Protein AF-A0A1G2KVZ0-F1 (afdb_monomer)

Mean predicted aligned error: 7.26 Å

InterPro domains:
  IPR015797 NUDIX hydrolase-like domain superfamily [SSF55811] (246-323)
  IPR039470 Nucleoside 2-deoxyribosyltransferase-like [PF15891] (25-135)

pLDDT: mean 87.94, std 13.88, range [33.34, 98.69]

Radius of gyration: 24.45 Å; Cα contacts (8 Å, |Δi|>4): 564; chains: 1; bounding box: 68×35×76 Å

Structure (mmCIF, N/CA/C/O backbone):
data_AF-A0A1G2KVZ0-F1
#
_entry.id   AF-A0A1G2KVZ0-F1
#
loop_
_atom_site.group_PDB
_atom_site.id
_atom_site.type_symbol
_atom_site.label_atom_id
_atom_site.label_alt_id
_atom_site.label_comp_id
_atom_site.label_asym_id
_atom_site.label_entity_id
_atom_site.label_seq_id
_atom_site.pdbx_PDB_ins_code
_atom_site.Cartn_x
_atom_site.Cartn_y
_atom_site.Cartn_z
_atom_site.occupancy
_atom_site.B_iso_or_equiv
_atom_site.auth_seq_id
_atom_site.auth_comp_id
_atom_site.auth_asym_id
_atom_site.auth_atom_id
_atom_site.pdbx_PDB_model_num
ATOM 1 N N . MET A 1 1 ? -10.771 8.182 -24.775 1.00 33.34 1 MET A N 1
ATOM 2 C CA . MET A 1 1 ? -10.791 6.714 -24.601 1.00 33.34 1 MET A CA 1
ATOM 3 C C . MET A 1 1 ? -9.532 6.168 -25.246 1.00 33.34 1 MET A C 1
ATOM 5 O O . MET A 1 1 ? -9.526 5.918 -26.442 1.00 33.34 1 MET A O 1
ATOM 9 N N . THR A 1 2 ? -8.436 6.112 -24.497 1.00 38.91 2 THR A N 1
ATOM 10 C CA . THR A 1 2 ? -7.168 5.538 -24.961 1.00 38.91 2 THR A CA 1
ATOM 11 C C . THR A 1 2 ? -7.166 4.046 -24.645 1.00 38.91 2 THR A C 1
ATOM 13 O O . THR A 1 2 ? -7.547 3.632 -23.551 1.00 38.91 2 THR A O 1
ATOM 16 N N . ALA A 1 3 ? -6.860 3.241 -25.662 1.00 40.00 3 ALA A N 1
ATOM 17 C CA . ALA A 1 3 ? -6.977 1.793 -25.632 1.00 40.00 3 ALA A CA 1
ATOM 18 C C . ALA A 1 3 ? -5.922 1.186 -24.701 1.00 40.00 3 ALA A C 1
ATOM 20 O O . ALA A 1 3 ? -4.723 1.319 -24.929 1.00 40.00 3 ALA A O 1
ATOM 21 N N . THR A 1 4 ? -6.387 0.515 -23.654 1.00 51.94 4 THR A N 1
ATOM 22 C CA . THR A 1 4 ? -5.565 -0.306 -22.771 1.00 51.94 4 THR A CA 1
ATOM 23 C C . THR A 1 4 ? -5.058 -1.512 -23.556 1.00 51.94 4 THR A C 1
ATOM 25 O O . THR A 1 4 ? -5.841 -2.223 -24.186 1.00 51.94 4 THR A O 1
ATOM 28 N N . GLU A 1 5 ? -3.748 -1.738 -23.550 1.00 52.19 5 GLU A N 1
ATOM 29 C CA . GLU A 1 5 ? -3.145 -2.850 -24.281 1.00 52.19 5 GLU A CA 1
ATOM 30 C C . GLU A 1 5 ? -3.193 -4.093 -23.394 1.00 52.19 5 GLU A C 1
ATOM 32 O O . GLU A 1 5 ? -2.612 -4.125 -22.305 1.00 52.19 5 GLU A O 1
ATOM 37 N N . LYS A 1 6 ? -3.969 -5.086 -23.829 1.00 51.62 6 LYS A N 1
ATOM 38 C CA . LYS A 1 6 ? -4.173 -6.330 -23.095 1.00 51.62 6 LYS A CA 1
ATOM 39 C C . LYS A 1 6 ? -3.195 -7.371 -23.629 1.00 51.62 6 LYS A C 1
ATOM 41 O O . LYS A 1 6 ? -3.436 -7.965 -24.677 1.00 51.62 6 LYS A O 1
ATOM 46 N N . HIS A 1 7 ? -2.102 -7.574 -22.905 1.00 56.06 7 HIS A N 1
ATOM 47 C CA . HIS A 1 7 ? -1.103 -8.607 -23.181 1.00 56.06 7 HIS A CA 1
ATOM 48 C C . HIS A 1 7 ? -1.433 -9.817 -22.309 1.00 56.06 7 HIS A C 1
ATOM 50 O O . HIS A 1 7 ? -1.700 -9.639 -21.129 1.00 56.06 7 HIS A O 1
ATOM 56 N N . SER A 1 8 ? -1.567 -11.003 -22.909 1.00 63.59 8 SER A N 1
ATOM 57 C CA . SER A 1 8 ? -1.929 -12.294 -22.284 1.00 63.59 8 SER A CA 1
ATOM 58 C C . SER A 1 8 ? -2.474 -12.261 -20.830 1.00 63.59 8 SER A C 1
ATOM 60 O O . SER A 1 8 ? -1.915 -12.826 -19.901 1.00 63.59 8 SER A O 1
ATOM 62 N N . GLY A 1 9 ? -3.627 -11.609 -20.628 1.00 82.38 9 GLY A N 1
ATOM 63 C CA . GLY A 1 9 ? -4.341 -11.567 -19.343 1.00 82.38 9 GLY A CA 1
ATOM 64 C C . GLY A 1 9 ? -4.043 -10.367 -18.434 1.00 82.38 9 GLY A C 1
ATOM 65 O O . GLY A 1 9 ? -4.939 -9.992 -17.680 1.00 82.38 9 GLY A O 1
ATOM 66 N N . LEU A 1 10 ? -2.878 -9.718 -18.536 1.00 94.19 10 LEU A N 1
ATOM 67 C CA . LEU A 1 10 ? -2.555 -8.486 -17.804 1.00 94.19 10 LEU A CA 1
ATOM 68 C C . LEU A 1 10 ? -2.902 -7.218 -18.593 1.00 94.19 10 LEU A C 1
ATOM 70 O O . LEU A 1 10 ? -3.037 -7.218 -19.819 1.00 94.19 10 LEU A O 1
ATOM 74 N N . THR A 1 11 ? -3.022 -6.112 -17.865 1.00 96.12 11 THR A N 1
ATOM 75 C CA . THR A 1 11 ? -3.344 -4.794 -18.422 1.00 96.12 11 THR A CA 1
ATOM 76 C C . THR A 1 11 ? -2.236 -3.805 -18.081 1.00 96.12 11 THR A C 1
ATOM 78 O O . THR A 1 11 ? -1.992 -3.535 -16.904 1.00 96.12 11 THR A O 1
ATOM 81 N N . ILE A 1 12 ? -1.582 -3.237 -19.096 1.00 96.81 12 ILE A N 1
ATOM 82 C CA . ILE A 1 12 ? -0.523 -2.237 -18.905 1.00 96.81 12 ILE A CA 1
ATOM 83 C C . ILE A 1 12 ? -1.120 -0.830 -18.963 1.00 96.81 12 ILE A C 1
ATOM 85 O O . ILE A 1 12 ? -1.853 -0.509 -19.901 1.00 96.81 12 ILE A O 1
ATOM 89 N N . ILE A 1 13 ? -0.779 -0.000 -17.975 1.00 95.94 13 ILE A N 1
ATOM 90 C CA . ILE A 1 13 ? -1.119 1.425 -17.922 1.00 95.94 13 ILE A CA 1
ATOM 91 C C . ILE A 1 13 ? 0.190 2.218 -17.894 1.00 95.94 13 ILE A C 1
ATOM 93 O O . ILE A 1 13 ? 0.990 2.070 -16.964 1.00 95.94 13 ILE A O 1
ATOM 97 N N . TYR A 1 14 ? 0.407 3.032 -18.922 1.00 94.19 14 TYR A N 1
ATOM 98 C CA . TYR A 1 14 ? 1.608 3.854 -19.081 1.00 94.19 14 TYR A CA 1
ATOM 99 C C . TYR A 1 14 ? 1.451 5.221 -18.414 1.00 94.19 14 TYR A C 1
ATOM 101 O O . TYR A 1 14 ? 0.337 5.647 -18.091 1.00 94.19 14 TYR A O 1
ATOM 109 N N . ALA A 1 15 ? 2.574 5.919 -18.244 1.00 91.44 15 ALA A N 1
ATOM 110 C CA . ALA A 1 15 ? 2.591 7.272 -17.713 1.00 91.44 15 ALA A CA 1
ATOM 111 C C . ALA A 1 15 ? 1.644 8.193 -18.502 1.00 91.44 15 ALA A C 1
ATOM 113 O O . ALA A 1 15 ? 1.539 8.113 -19.728 1.00 91.44 15 ALA A O 1
ATOM 114 N N . GLY A 1 16 ? 0.902 9.028 -17.774 1.00 88.50 16 GLY A N 1
ATOM 115 C CA . GLY A 1 16 ? -0.074 9.961 -18.339 1.00 88.50 16 GLY A CA 1
ATOM 116 C C . GLY A 1 16 ? -1.404 9.339 -18.788 1.00 88.50 16 GLY A C 1
ATOM 117 O O . GLY A 1 16 ? -2.349 10.071 -19.089 1.00 88.50 16 GLY A O 1
ATOM 118 N N . GLU A 1 17 ? -1.543 8.009 -18.796 1.00 92.06 17 GLU A N 1
ATOM 119 C CA . GLU A 1 17 ? -2.821 7.358 -19.097 1.00 92.06 17 GLU A CA 1
ATOM 120 C C . GLU A 1 17 ? -3.779 7.393 -17.900 1.00 92.06 17 GLU A C 1
ATOM 122 O O . GLU A 1 17 ? -3.378 7.396 -16.737 1.00 92.06 17 GLU A O 1
ATOM 127 N N . SER A 1 18 ? -5.087 7.396 -18.166 1.00 93.44 18 SER A N 1
ATOM 128 C CA . SER A 1 18 ? -6.086 7.372 -17.095 1.00 93.44 18 SER A CA 1
ATOM 129 C C . SER A 1 18 ? -5.990 6.090 -16.263 1.00 93.44 18 SER A C 1
ATOM 131 O O . SER A 1 18 ? -5.895 4.989 -16.804 1.00 93.44 18 SER A O 1
ATOM 133 N N . PHE A 1 19 ? -6.080 6.228 -14.938 1.00 95.62 19 PHE A N 1
ATOM 134 C CA . PHE A 1 19 ? -6.150 5.078 -14.038 1.00 95.62 19 PHE A CA 1
ATOM 135 C C . PHE A 1 19 ? -7.418 4.243 -14.268 1.00 95.62 19 PHE A C 1
ATOM 137 O O . PHE A 1 19 ? -8.466 4.799 -14.612 1.00 95.62 19 PHE A O 1
ATOM 144 N N . PRO A 1 20 ? -7.359 2.919 -14.032 1.00 95.25 20 PRO A N 1
ATOM 145 C CA . PRO A 1 20 ? -8.530 2.063 -14.140 1.00 95.25 20 PRO A CA 1
ATOM 146 C C . PRO A 1 20 ? -9.578 2.433 -13.084 1.00 95.25 20 PRO A C 1
ATOM 148 O O . PRO A 1 20 ? -9.271 2.596 -11.901 1.00 95.25 20 PRO A O 1
ATOM 151 N N . THR A 1 21 ? -10.842 2.498 -13.499 1.00 96.06 21 THR A N 1
ATOM 152 C CA . THR A 1 21 ? -11.990 2.655 -12.589 1.00 96.06 21 THR A CA 1
ATOM 153 C C . THR A 1 21 ? -12.400 1.333 -11.942 1.00 96.06 21 THR A C 1
ATOM 155 O O . THR A 1 21 ? -13.289 1.309 -11.103 1.00 96.06 21 THR A O 1
ATOM 158 N N . GLU A 1 22 ? -11.777 0.218 -12.321 1.00 96.94 22 GLU A N 1
ATOM 159 C CA . GLU A 1 22 ? -12.012 -1.096 -11.732 1.00 96.94 22 GLU A CA 1
ATOM 160 C C . GLU A 1 22 ? -10.721 -1.919 -11.767 1.00 96.94 22 GLU A C 1
ATOM 162 O O . GLU A 1 22 ? -10.105 -2.071 -12.821 1.00 96.94 22 GLU A O 1
ATOM 167 N N . MET A 1 23 ? -10.306 -2.474 -10.627 1.00 96.25 23 MET A N 1
ATOM 168 C CA . MET A 1 23 ? -9.143 -3.360 -10.559 1.0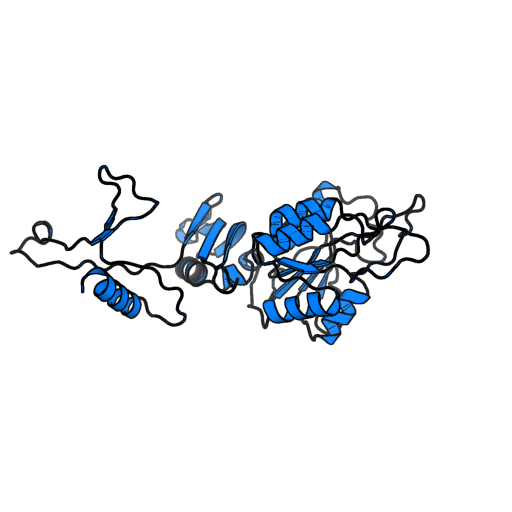0 96.25 23 MET A CA 1
ATOM 169 C C . MET A 1 23 ? -9.271 -4.399 -9.445 1.00 96.25 23 MET A C 1
ATOM 171 O O . MET A 1 23 ? -9.921 -4.173 -8.427 1.00 96.25 23 MET A O 1
ATOM 175 N N . ARG A 1 24 ? -8.618 -5.555 -9.621 1.00 97.12 24 ARG A N 1
ATOM 176 C CA . ARG A 1 24 ? -8.459 -6.561 -8.553 1.00 97.12 24 ARG A CA 1
ATOM 177 C C . ARG A 1 24 ? -7.107 -6.473 -7.873 1.00 97.12 24 ARG A C 1
ATOM 179 O O . ARG A 1 24 ? -7.014 -6.546 -6.648 1.00 97.12 24 ARG A O 1
ATOM 186 N N . LYS A 1 25 ? -6.072 -6.318 -8.686 1.00 97.25 25 LYS A N 1
ATOM 187 C CA . LYS A 1 25 ? -4.685 -6.277 -8.262 1.00 97.25 25 LYS A CA 1
ATOM 188 C C . LYS A 1 25 ? -3.861 -5.379 -9.169 1.00 97.25 25 LYS A C 1
ATOM 190 O O . LYS A 1 25 ? -4.132 -5.332 -10.373 1.00 97.25 25 LYS A O 1
ATOM 195 N N . ALA A 1 26 ? -2.889 -4.691 -8.585 1.00 98.06 26 ALA A N 1
ATOM 196 C CA . ALA A 1 26 ? -2.000 -3.785 -9.290 1.00 98.06 26 ALA A CA 1
ATOM 197 C C . ALA A 1 26 ? -0.554 -3.855 -8.776 1.00 98.06 26 ALA A C 1
ATOM 199 O O . ALA A 1 26 ? -0.310 -3.841 -7.566 1.00 98.06 26 ALA A O 1
ATOM 200 N N . ILE A 1 27 ? 0.398 -3.870 -9.712 1.00 98.56 27 ILE A N 1
ATOM 201 C CA . ILE A 1 27 ? 1.840 -3.780 -9.459 1.00 98.56 27 ILE A CA 1
ATOM 202 C C . ILE A 1 27 ? 2.372 -2.507 -10.123 1.00 98.56 27 ILE A C 1
ATOM 204 O O . ILE A 1 27 ? 2.091 -2.262 -11.295 1.00 98.56 27 ILE A O 1
ATOM 208 N N . PHE A 1 28 ? 3.189 -1.734 -9.409 1.00 98.50 28 PHE A N 1
ATOM 209 C CA . PHE A 1 28 ? 4.003 -0.672 -10.008 1.00 98.50 28 PHE A CA 1
ATOM 210 C C . PHE A 1 28 ? 5.427 -1.168 -10.249 1.00 98.50 28 PHE A C 1
ATOM 212 O O . PHE A 1 28 ? 6.041 -1.734 -9.340 1.00 98.50 28 PHE A O 1
ATOM 219 N N . LEU A 1 29 ? 5.972 -0.931 -11.445 1.00 98.50 29 LEU A N 1
ATOM 220 C CA . LEU A 1 29 ? 7.367 -1.248 -11.763 1.00 98.50 29 LEU A CA 1
ATOM 221 C C . LEU A 1 29 ? 8.252 -0.006 -11.582 1.00 98.50 29 LEU A C 1
ATOM 223 O O . LEU A 1 29 ? 8.503 0.747 -12.523 1.00 98.50 29 LEU A O 1
ATOM 227 N N . ALA A 1 30 ? 8.755 0.200 -10.367 1.00 97.69 30 ALA A N 1
ATOM 228 C CA . ALA A 1 30 ? 9.699 1.259 -10.022 1.00 97.69 30 ALA A CA 1
ATOM 229 C C . ALA A 1 30 ? 11.145 0.860 -10.360 1.00 97.69 30 ALA A C 1
ATOM 231 O O . ALA A 1 30 ? 11.537 -0.307 -10.300 1.00 97.69 30 ALA A O 1
ATOM 232 N N . GLY A 1 31 ? 11.963 1.848 -10.715 1.00 94.94 31 GLY A N 1
ATOM 233 C CA . GLY A 1 31 ? 13.334 1.620 -11.164 1.00 94.94 31 GLY A CA 1
ATOM 234 C C . GLY A 1 31 ? 13.790 2.646 -12.197 1.00 94.94 31 GLY A C 1
ATOM 235 O O . GLY A 1 31 ? 12.988 3.463 -12.657 1.00 94.94 31 GLY A O 1
ATOM 236 N N . PRO A 1 32 ? 15.072 2.624 -12.590 1.00 91.38 32 PRO A N 1
ATOM 237 C CA . PRO A 1 32 ? 15.565 3.543 -13.597 1.00 91.38 32 PRO A CA 1
ATOM 238 C C . PRO A 1 32 ? 14.893 3.307 -14.950 1.00 91.38 32 PRO A C 1
ATOM 240 O O . PRO A 1 32 ? 14.762 2.167 -15.396 1.00 91.38 32 PRO A O 1
ATOM 243 N N . THR A 1 33 ? 14.563 4.408 -15.616 1.00 89.94 33 THR A N 1
ATOM 244 C CA . THR A 1 33 ? 14.198 4.457 -17.035 1.00 89.94 33 THR A CA 1
ATOM 245 C C . THR A 1 33 ? 15.447 4.804 -17.863 1.00 89.94 33 THR A C 1
ATOM 247 O O . THR A 1 33 ? 16.242 5.645 -17.419 1.00 89.94 33 THR A O 1
ATOM 250 N N . PRO A 1 34 ? 15.680 4.174 -19.033 1.00 86.88 34 PRO A N 1
ATOM 251 C CA . PRO A 1 34 ? 16.791 4.540 -19.910 1.00 86.88 34 PRO A CA 1
ATOM 252 C C . PRO A 1 34 ? 16.742 6.015 -20.322 1.00 86.88 34 PRO A C 1
ATOM 254 O O . PRO A 1 34 ? 15.704 6.525 -20.738 1.00 86.88 34 PRO A O 1
ATOM 257 N N . ARG A 1 35 ? 17.881 6.713 -20.245 1.00 84.38 35 ARG A N 1
ATOM 258 C CA . ARG A 1 35 ? 18.000 8.090 -20.749 1.00 84.38 35 ARG A CA 1
ATOM 259 C C . ARG A 1 35 ? 17.834 8.120 -22.265 1.00 84.38 35 ARG A C 1
ATOM 261 O O . ARG A 1 35 ? 18.230 7.168 -22.937 1.00 84.38 35 ARG A O 1
ATOM 268 N N . ARG A 1 36 ? 17.357 9.244 -22.796 1.00 84.75 36 ARG A N 1
ATOM 269 C CA . ARG A 1 36 ? 17.444 9.569 -24.224 1.00 84.75 36 ARG A CA 1
ATOM 270 C C . ARG A 1 36 ? 18.730 10.343 -24.512 1.00 84.75 36 ARG A C 1
ATOM 272 O O . ARG A 1 36 ? 19.179 11.126 -23.674 1.00 84.75 36 ARG A O 1
ATOM 279 N N . ASP A 1 37 ? 19.341 10.095 -25.662 1.00 84.00 37 ASP A N 1
ATOM 280 C CA . ASP A 1 37 ? 20.458 10.890 -26.162 1.00 84.00 37 ASP A CA 1
ATOM 281 C C . ASP A 1 37 ? 19.975 12.220 -26.774 1.00 84.00 37 ASP A C 1
ATOM 283 O O . ASP A 1 37 ? 18.783 12.538 -26.775 1.00 84.00 37 ASP A O 1
ATOM 287 N N . LYS A 1 38 ? 20.907 13.012 -27.320 1.00 83.75 38 LYS A N 1
ATOM 288 C CA . LYS A 1 38 ? 20.603 14.303 -27.964 1.00 83.75 38 LYS A CA 1
ATOM 289 C C . LYS A 1 38 ? 19.695 14.193 -29.201 1.00 83.75 38 LYS A C 1
ATOM 291 O O . LYS A 1 38 ? 19.227 15.214 -29.690 1.00 83.75 38 LYS A O 1
ATOM 296 N N . HIS A 1 39 ? 19.482 12.984 -29.718 1.00 81.00 39 HIS A N 1
ATOM 297 C CA . HIS A 1 39 ? 18.620 12.685 -30.859 1.00 81.00 39 HIS A CA 1
ATOM 298 C C . HIS A 1 39 ? 17.287 12.052 -30.428 1.00 81.00 39 HIS A C 1
ATOM 300 O O . HIS A 1 39 ? 16.501 11.644 -31.279 1.00 81.00 39 HIS A O 1
ATOM 306 N N . GLY A 1 40 ? 17.016 11.968 -29.120 1.00 77.81 40 GLY A N 1
ATOM 307 C CA . GLY A 1 40 ? 15.786 11.389 -28.582 1.00 77.81 40 GLY A CA 1
ATOM 308 C C . GLY A 1 40 ? 15.782 9.857 -28.525 1.00 77.81 40 GLY A C 1
ATOM 309 O O . GLY A 1 40 ? 14.757 9.268 -28.165 1.00 77.81 40 GLY A O 1
ATOM 310 N N . ILE A 1 41 ? 16.903 9.198 -28.832 1.00 81.44 41 ILE A N 1
ATOM 311 C CA . ILE A 1 41 ? 17.023 7.736 -28.875 1.00 81.44 41 ILE A CA 1
ATOM 312 C C . ILE A 1 41 ? 17.388 7.196 -27.492 1.00 81.44 41 ILE A C 1
ATOM 314 O O . ILE A 1 41 ? 18.233 7.759 -26.798 1.00 81.44 41 ILE A O 1
ATOM 318 N N . LEU A 1 42 ? 16.756 6.095 -27.073 1.00 83.06 42 LEU A N 1
ATOM 319 C CA . LEU A 1 42 ? 17.065 5.452 -25.795 1.00 83.06 42 LEU A CA 1
ATOM 320 C C . LEU A 1 42 ? 18.511 4.934 -25.779 1.00 83.06 42 LEU A C 1
ATOM 322 O O . LEU A 1 42 ? 18.943 4.197 -26.658 1.00 83.06 42 LEU A O 1
ATOM 326 N N . THR A 1 43 ? 19.243 5.289 -24.728 1.00 84.62 43 THR A N 1
ATOM 327 C CA . THR A 1 43 ? 20.657 4.931 -24.513 1.00 84.62 43 THR A CA 1
ATOM 328 C C . THR A 1 43 ? 20.861 3.502 -24.009 1.00 84.62 43 THR A C 1
ATOM 330 O O . THR A 1 43 ? 21.989 3.016 -23.955 1.00 84.62 43 THR A O 1
ATOM 333 N N . ALA A 1 44 ? 19.784 2.831 -23.607 1.00 84.88 44 ALA A N 1
ATOM 334 C CA . ALA A 1 44 ? 19.762 1.435 -23.204 1.00 84.88 44 ALA A CA 1
ATOM 335 C C . ALA A 1 44 ? 18.360 0.856 -23.433 1.00 84.88 44 ALA A C 1
ATOM 337 O O . ALA A 1 44 ? 17.379 1.589 -23.560 1.00 84.88 44 ALA A O 1
ATOM 338 N N . ARG A 1 45 ? 18.268 -0.473 -23.451 1.00 87.31 45 ARG A N 1
ATOM 339 C CA . ARG A 1 45 ? 16.993 -1.195 -23.475 1.00 87.31 45 ARG A CA 1
ATOM 340 C C . ARG A 1 45 ? 16.275 -1.049 -22.126 1.00 87.31 45 ARG A C 1
ATOM 342 O O . ARG A 1 45 ? 16.925 -1.105 -21.082 1.00 87.31 45 ARG A O 1
ATOM 349 N N . SER A 1 46 ? 14.951 -0.884 -22.147 1.00 89.88 46 SER A N 1
ATOM 350 C CA . SER A 1 46 ? 14.125 -0.933 -20.933 1.00 89.88 46 SER A CA 1
ATOM 351 C C . SER A 1 46 ? 14.110 -2.354 -20.365 1.00 89.88 46 SER A C 1
ATOM 353 O O . SER A 1 46 ? 13.977 -3.325 -21.103 1.00 89.88 46 SER A O 1
ATOM 355 N N . TRP A 1 47 ? 14.248 -2.484 -19.046 1.00 93.94 47 TRP A N 1
ATOM 356 C CA . TRP A 1 47 ? 14.075 -3.768 -18.357 1.00 93.94 47 TRP A CA 1
ATOM 357 C C . TRP A 1 47 ? 12.593 -4.081 -18.105 1.00 93.94 47 TRP A C 1
ATOM 359 O O . TRP A 1 47 ? 12.243 -5.229 -17.837 1.00 93.94 47 TRP A O 1
ATOM 369 N N . ARG A 1 48 ? 11.715 -3.068 -18.167 1.00 95.06 48 ARG A N 1
ATOM 370 C CA . ARG A 1 48 ? 10.271 -3.247 -17.978 1.00 95.06 48 ARG A CA 1
ATOM 371 C C . ARG A 1 48 ? 9.678 -3.953 -19.184 1.00 95.06 48 ARG A C 1
ATOM 373 O O . ARG A 1 48 ? 9.007 -4.968 -19.031 1.00 95.06 48 ARG A O 1
ATOM 380 N N . ILE A 1 49 ? 9.983 -3.444 -20.377 1.00 91.38 49 ILE A N 1
ATOM 381 C CA . ILE A 1 49 ? 9.521 -4.014 -21.641 1.00 91.38 49 ILE A CA 1
ATOM 382 C C . ILE A 1 49 ? 10.723 -4.434 -22.496 1.00 91.38 49 ILE A C 1
ATOM 384 O O . ILE A 1 49 ? 11.578 -3.599 -22.798 1.00 91.38 49 ILE A O 1
ATOM 388 N N . PRO A 1 50 ? 10.773 -5.693 -22.967 1.00 90.75 50 PRO A N 1
ATOM 389 C CA . PRO A 1 50 ? 9.789 -6.759 -22.746 1.00 90.75 50 PRO A CA 1
ATOM 390 C C . PRO A 1 50 ? 10.044 -7.595 -21.479 1.00 90.75 50 PRO A C 1
ATOM 392 O O . PRO A 1 50 ? 9.138 -8.294 -21.050 1.00 90.75 50 PRO A O 1
ATOM 395 N N . ASP A 1 51 ? 11.234 -7.529 -20.865 1.00 94.50 51 ASP A N 1
ATOM 396 C CA . ASP A 1 51 ? 11.690 -8.569 -19.924 1.00 94.50 51 ASP A CA 1
ATOM 397 C C . ASP A 1 51 ? 10.766 -8.751 -18.703 1.00 94.50 51 ASP A C 1
ATOM 399 O O . ASP A 1 51 ? 10.361 -9.875 -18.405 1.00 94.50 51 ASP A O 1
ATOM 403 N N . ALA A 1 52 ? 10.397 -7.672 -18.001 1.00 97.44 52 ALA A N 1
ATOM 404 C CA . ALA A 1 52 ? 9.510 -7.775 -16.839 1.00 97.44 52 ALA A CA 1
ATOM 405 C C . ALA A 1 52 ? 8.081 -8.186 -17.218 1.00 97.44 52 ALA A C 1
ATOM 407 O O . ALA A 1 52 ? 7.479 -8.988 -16.506 1.00 9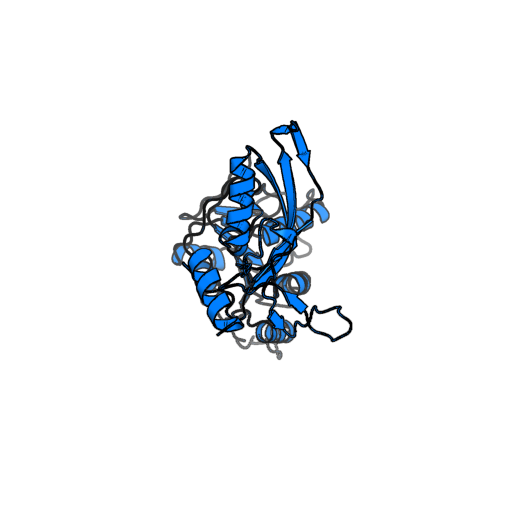7.44 52 ALA A O 1
ATOM 408 N N . ILE A 1 53 ? 7.546 -7.659 -18.324 1.00 97.00 53 ILE A N 1
ATOM 409 C CA . ILE A 1 53 ? 6.207 -8.022 -18.806 1.00 97.00 53 ILE A CA 1
ATOM 410 C C . ILE A 1 53 ? 6.154 -9.503 -19.180 1.00 97.00 53 ILE A C 1
ATOM 412 O O . ILE A 1 53 ? 5.313 -10.209 -18.640 1.00 97.00 53 ILE A O 1
ATOM 416 N N . THR A 1 54 ? 7.098 -10.004 -19.980 1.00 96.31 54 THR A N 1
ATOM 417 C CA . THR A 1 54 ? 7.165 -11.428 -20.344 1.00 96.31 54 THR A CA 1
ATOM 418 C C . THR A 1 54 ? 7.265 -12.323 -19.111 1.00 96.31 54 THR A C 1
ATOM 420 O O . THR A 1 54 ? 6.573 -13.331 -19.017 1.00 96.31 54 THR A O 1
ATOM 423 N N . ILE A 1 55 ? 8.065 -11.939 -18.112 1.00 98.25 55 ILE A N 1
ATOM 424 C CA . ILE A 1 55 ? 8.129 -12.684 -16.850 1.00 98.25 55 ILE A CA 1
ATOM 425 C C . ILE A 1 55 ? 6.774 -12.683 -16.126 1.00 98.25 55 ILE A C 1
ATOM 427 O O . ILE A 1 55 ? 6.373 -13.718 -15.602 1.00 98.25 55 ILE A O 1
ATOM 431 N N . LEU A 1 56 ? 6.076 -11.546 -16.056 1.00 98.25 56 LEU A N 1
ATOM 432 C CA . LEU A 1 56 ? 4.759 -11.464 -15.415 1.00 98.25 56 LEU A CA 1
ATOM 433 C C . LEU A 1 56 ? 3.717 -12.329 -16.136 1.00 98.25 56 LEU A C 1
ATOM 435 O O . LEU A 1 56 ? 2.941 -13.009 -15.465 1.00 98.25 56 LEU A O 1
ATOM 439 N N . GLU A 1 57 ? 3.739 -12.350 -17.468 1.00 96.88 57 GLU A N 1
ATOM 440 C CA . GLU A 1 57 ? 2.895 -13.222 -18.293 1.00 96.88 57 GLU A CA 1
ATOM 441 C C . GLU A 1 57 ? 3.189 -14.706 -18.024 1.00 96.88 57 GLU A C 1
ATOM 443 O O . GLU A 1 57 ? 2.277 -15.481 -17.743 1.00 96.88 57 GLU A O 1
ATOM 448 N N . GLU A 1 58 ? 4.465 -15.106 -18.012 1.00 97.19 58 GLU A N 1
ATOM 449 C CA . GLU A 1 58 ? 4.886 -16.480 -17.695 1.00 97.19 58 GLU A CA 1
ATOM 450 C C . GLU A 1 58 ? 4.526 -16.908 -16.265 1.00 97.19 58 GLU A C 1
ATOM 452 O O . GLU A 1 58 ? 4.307 -18.091 -16.000 1.00 97.19 58 GLU A O 1
ATOM 457 N N . LEU A 1 59 ? 4.476 -15.958 -15.329 1.00 97.62 59 LEU A N 1
ATOM 458 C CA . LEU A 1 59 ? 4.020 -16.175 -13.955 1.00 97.62 59 LEU A CA 1
ATOM 459 C C . LEU A 1 59 ? 2.485 -16.198 -13.833 1.00 97.62 59 LEU A C 1
ATOM 461 O O . LEU A 1 59 ? 1.973 -16.396 -12.730 1.00 97.62 59 LEU A O 1
ATOM 465 N N . GLY A 1 60 ? 1.749 -15.989 -14.930 1.00 96.44 60 GLY A N 1
ATOM 466 C CA . GLY A 1 60 ? 0.287 -15.981 -14.956 1.00 96.44 60 GLY A CA 1
ATOM 467 C C . GLY A 1 60 ? -0.334 -14.773 -14.253 1.00 96.44 60 GLY A C 1
ATOM 468 O O . GLY A 1 60 ? -1.450 -14.866 -13.738 1.00 96.44 60 GLY A O 1
ATOM 469 N N . TYR A 1 61 ? 0.382 -13.649 -14.166 1.00 97.62 61 TYR A N 1
ATOM 470 C CA . TYR A 1 61 ? -0.186 -12.425 -13.616 1.00 97.62 61 TYR A CA 1
ATOM 471 C C . TYR A 1 61 ? -1.228 -11.849 -14.582 1.00 97.62 61 TYR A C 1
ATOM 473 O O . TYR A 1 61 ? -0.923 -11.573 -15.732 1.00 97.62 61 TYR A O 1
ATOM 481 N N . ASP A 1 62 ? -2.447 -11.628 -14.093 1.00 96.50 62 ASP A N 1
ATOM 482 C CA . ASP A 1 62 ? -3.610 -11.123 -14.843 1.00 96.50 62 ASP A CA 1
ATOM 483 C C . ASP A 1 62 ? -4.140 -9.789 -14.275 1.00 96.50 62 ASP A C 1
ATOM 485 O O . ASP A 1 62 ? -5.312 -9.434 -14.405 1.00 96.50 62 ASP A O 1
ATOM 489 N N . GLY A 1 63 ? -3.282 -9.060 -13.557 1.00 97.00 63 GLY A N 1
ATOM 490 C CA . GLY A 1 63 ? -3.617 -7.780 -12.939 1.00 97.00 63 GLY A CA 1
ATOM 491 C C . GLY A 1 63 ? -3.252 -6.562 -13.782 1.00 97.00 63 GLY A C 1
ATOM 492 O O . GLY A 1 63 ? -2.852 -6.657 -14.941 1.00 97.00 63 GLY A O 1
ATOM 493 N N . HIS A 1 64 ? -3.338 -5.392 -13.153 1.00 98.06 64 HIS A N 1
ATOM 494 C CA . HIS A 1 64 ? -2.840 -4.149 -13.733 1.00 98.06 64 HIS A CA 1
ATOM 495 C C . HIS A 1 64 ? -1.344 -3.988 -13.448 1.00 98.06 64 HIS A C 1
ATOM 497 O O . HIS A 1 64 ? -0.866 -4.350 -12.366 1.00 98.06 64 HIS A O 1
ATOM 503 N N . VAL A 1 65 ? -0.614 -3.436 -14.412 1.00 98.31 65 VAL A N 1
ATOM 504 C CA . VAL A 1 65 ? 0.798 -3.073 -14.284 1.00 98.31 65 VAL A CA 1
ATOM 505 C C . VAL A 1 65 ? 0.946 -1.596 -14.626 1.00 98.31 65 VAL A C 1
ATOM 507 O O . VAL A 1 65 ? 0.677 -1.192 -15.756 1.00 98.31 65 VAL A O 1
ATOM 510 N N . PHE A 1 66 ? 1.369 -0.793 -13.654 1.00 98.06 66 PHE A N 1
ATOM 511 C CA . PHE A 1 66 ? 1.672 0.619 -13.858 1.00 98.06 66 PHE A CA 1
ATOM 512 C C . PHE A 1 66 ? 3.142 0.785 -14.249 1.00 98.06 66 PHE A C 1
ATOM 514 O O . PHE A 1 66 ? 4.037 0.350 -13.512 1.00 98.06 66 PHE A O 1
ATOM 521 N N . LEU A 1 67 ? 3.383 1.415 -15.401 1.00 95.81 67 LEU A N 1
ATOM 522 C CA . LEU A 1 67 ? 4.719 1.707 -15.914 1.00 95.81 67 LEU A CA 1
ATOM 523 C C . LEU A 1 67 ? 4.952 3.223 -15.974 1.00 95.81 67 LEU A C 1
ATOM 525 O O . LEU A 1 67 ? 4.215 3.903 -16.680 1.00 95.81 67 LEU A O 1
ATOM 529 N N . PRO A 1 68 ? 6.008 3.753 -15.333 1.00 92.50 68 PRO A N 1
ATOM 530 C CA . PRO A 1 68 ? 6.387 5.169 -15.428 1.00 92.50 68 PRO A CA 1
ATOM 531 C C . PRO A 1 68 ? 7.077 5.526 -16.763 1.00 92.50 68 PRO A C 1
ATOM 533 O O . PRO A 1 68 ? 7.804 6.506 -16.861 1.00 92.50 68 PRO A O 1
ATOM 536 N N . GLU A 1 69 ? 6.928 4.689 -17.790 1.00 89.31 69 GLU A N 1
ATOM 537 C CA . GLU A 1 69 ? 7.456 4.945 -19.132 1.00 89.31 69 GLU A CA 1
ATOM 538 C C . GLU A 1 69 ? 6.305 5.387 -20.037 1.00 89.31 69 GLU A C 1
ATOM 540 O O . GLU A 1 69 ? 5.157 4.995 -19.819 1.00 89.31 69 GLU A O 1
ATOM 545 N N . ASP A 1 70 ? 6.611 6.180 -21.063 1.00 86.31 70 ASP A N 1
ATOM 546 C CA . ASP A 1 70 ? 5.640 6.515 -22.103 1.00 86.31 70 ASP A CA 1
ATOM 547 C C . ASP A 1 70 ? 5.234 5.264 -22.891 1.00 86.31 70 ASP A C 1
ATOM 549 O O . ASP A 1 70 ? 6.019 4.321 -23.062 1.00 86.31 70 ASP A O 1
ATOM 553 N N . ARG A 1 71 ? 4.022 5.282 -23.453 1.00 87.38 71 ARG A N 1
ATOM 554 C CA . ARG A 1 71 ? 3.581 4.240 -24.383 1.00 87.38 71 ARG A CA 1
ATOM 555 C C . ARG A 1 71 ? 4.530 4.176 -25.594 1.00 87.38 71 ARG A C 1
ATOM 557 O O . ARG A 1 71 ? 4.782 5.204 -26.224 1.00 87.38 71 ARG A O 1
ATOM 564 N N . PRO A 1 72 ? 5.026 2.988 -25.993 1.00 81.44 72 PRO A N 1
ATOM 565 C CA . PRO A 1 72 ? 5.852 2.856 -27.188 1.00 81.44 72 PRO A CA 1
ATOM 566 C C . PRO A 1 72 ? 5.176 3.465 -28.422 1.00 81.44 72 PRO A C 1
ATOM 568 O O . PRO A 1 72 ? 4.025 3.163 -28.728 1.00 81.44 72 PRO A O 1
ATOM 571 N N . GLY A 1 73 ? 5.898 4.333 -29.134 1.00 73.38 73 GLY A N 1
ATOM 572 C CA . GLY A 1 73 ? 5.386 5.009 -30.328 1.00 73.38 73 GLY A CA 1
ATOM 573 C C . GLY A 1 73 ? 4.461 6.201 -30.060 1.00 73.38 73 GLY A C 1
ATOM 574 O O . GLY A 1 73 ? 3.979 6.796 -31.023 1.00 73.38 73 GLY A O 1
ATOM 575 N N . SER A 1 74 ? 4.223 6.594 -28.803 1.00 69.00 74 SER A N 1
ATOM 576 C CA . SER A 1 74 ? 3.527 7.849 -28.528 1.00 69.00 74 SER A CA 1
ATOM 577 C C . SER A 1 74 ? 4.405 9.043 -28.924 1.00 69.00 74 SER A C 1
ATOM 579 O O . SER A 1 74 ? 5.602 9.100 -28.641 1.00 69.00 74 SER A O 1
ATOM 581 N N . ALA A 1 75 ? 3.798 10.031 -29.586 1.00 54.00 75 ALA A N 1
ATOM 582 C CA . ALA A 1 75 ? 4.440 11.309 -29.902 1.00 54.00 75 ALA A CA 1
ATOM 583 C C . ALA A 1 75 ? 4.550 12.236 -28.672 1.00 54.00 75 ALA A C 1
ATOM 585 O O . ALA A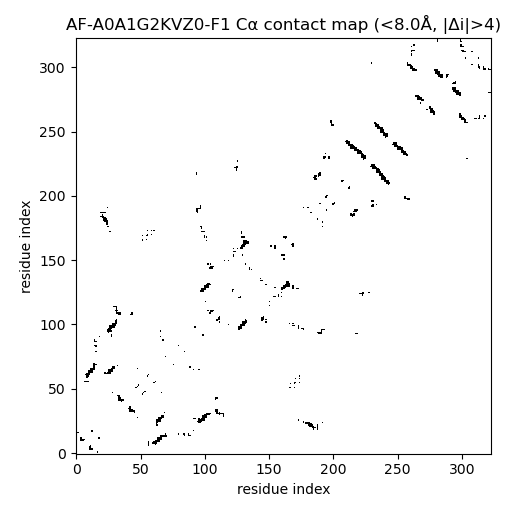 1 75 ? 4.985 13.376 -28.797 1.00 54.00 75 ALA A O 1
ATOM 586 N N . THR A 1 76 ? 4.154 11.765 -27.483 1.00 48.94 76 THR A N 1
ATOM 587 C CA . THR A 1 76 ? 3.977 12.545 -26.245 1.00 48.94 76 THR A CA 1
ATOM 588 C C . THR A 1 76 ? 5.290 12.929 -25.561 1.00 48.94 76 THR A C 1
ATOM 590 O O . THR A 1 76 ? 5.332 13.097 -24.350 1.00 48.94 76 THR A O 1
ATOM 593 N N . ALA A 1 77 ? 6.366 13.112 -26.325 1.00 45.91 77 ALA A N 1
ATOM 594 C CA . ALA A 1 77 ? 7.619 13.641 -25.803 1.00 45.91 77 ALA A CA 1
ATOM 595 C C . ALA A 1 77 ? 7.618 15.179 -25.660 1.00 45.91 77 ALA A C 1
ATOM 597 O O . ALA A 1 77 ? 8.655 15.727 -25.292 1.00 45.91 77 ALA A O 1
ATOM 598 N N . SER A 1 78 ? 6.517 15.889 -25.960 1.00 42.81 78 SER A N 1
ATOM 599 C CA . SER A 1 78 ? 6.545 17.362 -26.041 1.00 42.81 78 SER A CA 1
ATOM 600 C C . SER A 1 78 ? 5.457 18.166 -25.322 1.00 42.81 78 SER A C 1
ATOM 602 O O . SER A 1 78 ? 5.669 19.364 -25.206 1.00 42.81 78 SER A O 1
ATOM 604 N N . ASP A 1 79 ? 4.371 17.587 -24.791 1.00 41.59 79 ASP A N 1
ATOM 605 C CA . ASP A 1 79 ? 3.288 18.402 -24.183 1.00 41.59 79 ASP A CA 1
ATOM 606 C C . ASP A 1 79 ? 2.772 17.911 -22.817 1.00 41.59 79 ASP A C 1
ATOM 608 O O . ASP A 1 79 ? 1.868 18.523 -22.252 1.00 41.59 79 ASP A O 1
ATOM 612 N N . PHE A 1 80 ? 3.327 16.829 -22.258 1.00 47.44 80 PHE A N 1
ATOM 613 C CA . PHE A 1 80 ? 3.020 16.441 -20.877 1.00 47.44 80 PHE A CA 1
ATOM 614 C C . PHE A 1 80 ? 3.936 17.234 -19.942 1.00 47.44 80 PHE A C 1
ATOM 616 O O . PHE A 1 80 ? 5.159 17.073 -19.988 1.00 47.44 80 PHE A O 1
ATOM 623 N N . ASP A 1 81 ? 3.354 18.123 -19.134 1.00 58.41 81 ASP A N 1
ATOM 624 C CA . ASP A 1 81 ? 4.095 18.873 -18.123 1.00 58.41 81 ASP A CA 1
ATOM 625 C C . ASP A 1 81 ? 4.828 17.872 -17.214 1.00 58.41 81 ASP A C 1
ATOM 627 O O . ASP A 1 81 ? 4.281 16.842 -16.805 1.00 58.41 81 ASP A O 1
ATOM 631 N N . TYR A 1 82 ? 6.085 18.167 -16.890 1.00 59.38 82 TYR A N 1
ATOM 632 C CA . TYR A 1 82 ? 6.872 17.412 -15.918 1.00 59.38 82 TYR A CA 1
ATOM 633 C C . TYR A 1 82 ? 6.088 17.197 -14.608 1.00 59.38 82 TYR A C 1
ATOM 635 O O . TYR A 1 82 ? 6.203 16.144 -13.975 1.00 59.38 82 TYR A O 1
ATOM 643 N N . HIS A 1 83 ? 5.243 18.164 -14.235 1.00 60.97 83 HIS A N 1
ATOM 644 C CA . HIS A 1 83 ? 4.335 18.059 -13.095 1.00 60.97 83 HIS A CA 1
ATOM 645 C C . HIS A 1 83 ? 3.237 16.997 -13.253 1.00 60.97 83 HIS A C 1
ATOM 647 O O . HIS A 1 83 ? 2.952 16.288 -12.284 1.00 60.97 83 HIS A O 1
ATOM 653 N N . ASP A 1 84 ? 2.652 16.840 -14.440 1.00 68.44 84 ASP A N 1
ATOM 654 C CA . ASP A 1 84 ? 1.571 15.877 -14.675 1.00 68.44 84 ASP A CA 1
ATOM 655 C C . ASP A 1 84 ? 2.093 14.434 -14.647 1.00 68.44 84 ASP A C 1
ATOM 657 O O . ASP A 1 84 ? 1.451 13.546 -14.079 1.00 68.44 84 ASP A O 1
ATOM 661 N N . ASN A 1 85 ? 3.301 14.205 -15.173 1.00 75.25 85 ASN A N 1
ATOM 662 C CA . ASN A 1 85 ? 3.980 12.910 -15.069 1.00 75.25 85 ASN A CA 1
ATOM 663 C C . ASN A 1 85 ? 4.286 12.550 -13.610 1.00 75.25 85 ASN A C 1
ATOM 665 O O . ASN A 1 85 ? 4.010 11.431 -13.178 1.00 75.25 85 ASN A O 1
ATOM 669 N N . TYR A 1 86 ? 4.771 13.511 -12.821 1.00 83.00 86 TYR A N 1
ATOM 670 C CA . TYR A 1 86 ? 5.029 13.304 -11.396 1.00 83.00 86 TYR A CA 1
ATOM 671 C C . TYR A 1 86 ? 3.748 12.981 -10.602 1.00 83.00 86 TYR A C 1
ATOM 673 O O . TYR A 1 86 ? 3.732 12.072 -9.763 1.00 83.00 86 TYR A O 1
ATOM 681 N N . ALA A 1 87 ? 2.653 13.700 -10.874 1.00 88.12 87 ALA A N 1
ATOM 682 C CA . ALA A 1 87 ? 1.362 13.455 -10.236 1.00 88.12 87 ALA A CA 1
ATOM 683 C C . ALA A 1 87 ? 0.812 12.062 -10.583 1.00 88.12 87 ALA A C 1
ATOM 685 O O . ALA A 1 87 ? 0.283 11.366 -9.709 1.00 88.12 87 ALA A O 1
ATOM 686 N N . TRP A 1 88 ? 0.976 11.630 -11.837 1.00 93.50 88 TRP A N 1
ATOM 687 C CA . TRP A 1 88 ? 0.613 10.284 -12.265 1.00 93.50 88 TRP A CA 1
ATOM 688 C C . TRP A 1 88 ? 1.452 9.215 -11.556 1.00 93.50 88 TRP A C 1
ATOM 690 O O . TRP A 1 88 ? 0.886 8.293 -10.973 1.00 93.50 88 TRP A O 1
ATOM 700 N N . GLU A 1 89 ? 2.781 9.341 -11.530 1.00 93.38 89 GLU A N 1
ATOM 701 C CA . GLU A 1 89 ? 3.659 8.364 -10.866 1.00 93.38 89 GLU A CA 1
ATOM 702 C C . GLU A 1 89 ? 3.294 8.203 -9.388 1.00 93.38 89 GLU A C 1
ATOM 704 O O . GLU A 1 89 ? 3.086 7.086 -8.906 1.00 93.38 89 GLU A O 1
ATOM 709 N N . THR A 1 90 ? 3.105 9.326 -8.692 1.00 92.38 90 THR A N 1
ATOM 710 C CA . THR A 1 90 ? 2.674 9.350 -7.290 1.00 92.38 90 THR A CA 1
ATOM 711 C C . THR A 1 90 ? 1.323 8.650 -7.119 1.00 92.38 90 THR A C 1
ATOM 713 O O . THR A 1 90 ? 1.173 7.760 -6.276 1.00 92.38 90 THR A O 1
ATOM 716 N N . GLY A 1 91 ? 0.337 8.981 -7.959 1.00 94.12 91 GLY A N 1
ATOM 717 C CA . GLY A 1 91 ? -0.980 8.344 -7.941 1.00 94.12 91 GLY A CA 1
ATOM 718 C C . GLY A 1 91 ? -0.916 6.831 -8.172 1.00 94.12 91 GLY A C 1
ATOM 719 O O . GLY A 1 91 ? -1.582 6.065 -7.472 1.00 94.12 91 GLY A O 1
ATOM 720 N N . ALA A 1 92 ? -0.079 6.381 -9.104 1.00 96.44 92 ALA A N 1
ATOM 721 C CA . ALA A 1 92 ? 0.121 4.972 -9.414 1.00 96.44 92 ALA A CA 1
ATOM 722 C C . ALA A 1 92 ? 0.792 4.219 -8.251 1.00 96.44 92 ALA A C 1
ATOM 724 O O . ALA A 1 92 ? 0.351 3.126 -7.878 1.00 96.44 92 ALA A O 1
ATOM 725 N N . LEU A 1 93 ? 1.808 4.818 -7.619 1.00 95.44 93 LEU A N 1
ATOM 726 C CA . LEU A 1 93 ? 2.472 4.276 -6.431 1.00 95.44 93 LEU A CA 1
ATOM 727 C C . LEU A 1 93 ? 1.491 4.109 -5.260 1.00 95.44 93 LEU A C 1
ATOM 729 O O . LEU A 1 93 ? 1.495 3.060 -4.609 1.00 95.44 93 LEU A O 1
ATOM 733 N N . HIS A 1 94 ? 0.601 5.081 -5.017 1.00 93.69 94 HIS A N 1
ATOM 734 C CA . HIS A 1 94 ? -0.441 4.975 -3.986 1.00 93.69 94 HIS A CA 1
ATOM 735 C C . HIS A 1 94 ? -1.437 3.840 -4.264 1.00 93.69 94 HIS A C 1
ATOM 737 O O . HIS A 1 94 ? -1.700 3.045 -3.359 1.00 93.69 94 HIS A O 1
ATOM 743 N N . ARG A 1 95 ? -1.934 3.732 -5.505 1.00 95.44 95 ARG A N 1
ATOM 744 C CA . ARG A 1 95 ? -2.928 2.724 -5.936 1.00 95.44 95 ARG A CA 1
ATOM 745 C C . ARG A 1 95 ? -2.389 1.294 -5.953 1.00 95.44 95 ARG A C 1
ATOM 747 O O . ARG A 1 95 ? -3.158 0.340 -5.876 1.00 95.44 95 ARG A O 1
ATOM 754 N N . SER A 1 96 ? -1.077 1.135 -6.082 1.00 96.75 96 SER A N 1
ATOM 755 C CA . SER A 1 96 ? -0.456 -0.180 -6.227 1.00 96.75 96 SER A CA 1
ATOM 756 C C . SER A 1 96 ? -0.487 -0.990 -4.944 1.00 96.75 96 SER A C 1
ATOM 758 O O . SER A 1 96 ? -0.218 -0.469 -3.859 1.00 96.75 96 SER A O 1
ATOM 760 N N . ASP A 1 97 ? -0.743 -2.287 -5.094 1.00 96.31 97 ASP A N 1
ATOM 761 C CA . ASP A 1 97 ? -0.753 -3.249 -3.992 1.00 96.31 97 ASP A CA 1
ATOM 762 C C . ASP A 1 97 ? 0.665 -3.671 -3.623 1.00 96.31 97 ASP A C 1
ATOM 764 O O . ASP A 1 97 ? 0.986 -3.828 -2.446 1.00 96.31 97 ASP A O 1
ATOM 768 N N . VAL A 1 98 ? 1.517 -3.793 -4.643 1.00 96.69 98 VAL A N 1
ATOM 769 C CA . VAL A 1 98 ? 2.951 -4.041 -4.527 1.00 96.69 98 VAL A CA 1
ATOM 770 C C . VAL A 1 98 ? 3.712 -3.077 -5.430 1.00 96.69 98 VAL A C 1
ATOM 772 O O . VAL A 1 98 ? 3.299 -2.787 -6.554 1.00 96.69 98 VAL A O 1
ATOM 775 N N . ILE A 1 99 ? 4.849 -2.593 -4.937 1.00 97.94 99 ILE A N 1
ATOM 776 C CA . ILE A 1 99 ? 5.781 -1.755 -5.686 1.00 97.94 99 ILE A CA 1
ATOM 777 C C . ILE A 1 99 ? 7.073 -2.548 -5.862 1.00 97.94 99 ILE A C 1
ATOM 779 O O . ILE A 1 99 ? 7.801 -2.808 -4.902 1.00 97.94 99 ILE A O 1
ATOM 783 N N . VAL A 1 100 ? 7.357 -2.944 -7.097 1.00 98.69 100 VAL A N 1
ATOM 784 C CA . VAL A 1 100 ? 8.596 -3.634 -7.446 1.00 98.69 100 VAL A CA 1
ATOM 785 C C . VAL A 1 100 ? 9.650 -2.591 -7.760 1.00 98.69 100 VAL A C 1
ATOM 787 O O . VAL A 1 100 ? 9.531 -1.889 -8.754 1.00 98.69 100 VAL A O 1
ATOM 790 N N . PHE A 1 101 ? 10.693 -2.516 -6.942 1.00 98.31 101 PHE A N 1
ATOM 791 C CA . PHE A 1 101 ? 11.892 -1.743 -7.241 1.00 98.31 101 PHE A CA 1
ATOM 792 C C . PHE A 1 101 ? 12.945 -2.662 -7.850 1.00 98.31 101 PHE A C 1
ATOM 794 O O . PHE A 1 101 ? 13.650 -3.350 -7.114 1.00 98.31 101 PHE A O 1
ATOM 801 N N . TRP A 1 102 ? 13.082 -2.655 -9.176 1.00 97.38 102 TRP A N 1
ATOM 802 C CA . TRP A 1 102 ? 14.215 -3.294 -9.848 1.00 97.38 102 TRP A CA 1
ATOM 803 C C . TRP A 1 102 ? 15.249 -2.235 -10.230 1.00 97.38 102 TRP A C 1
ATOM 805 O O . TRP A 1 102 ? 14.963 -1.326 -11.007 1.00 97.38 102 TRP A O 1
ATOM 815 N N . VAL A 1 103 ? 16.462 -2.328 -9.679 1.00 95.12 103 VAL A N 1
ATOM 816 C CA . VAL A 1 103 ? 17.488 -1.278 -9.797 1.00 95.12 103 VAL A CA 1
ATOM 817 C C . VAL A 1 103 ? 18.758 -1.797 -10.493 1.00 95.12 103 VAL A C 1
ATOM 819 O O . VAL A 1 103 ? 19.805 -1.940 -9.852 1.00 95.12 103 VAL A O 1
ATOM 822 N N . PRO A 1 104 ? 18.720 -2.051 -11.819 1.00 91.81 104 PRO A N 1
ATOM 823 C CA . PRO A 1 104 ? 19.884 -2.417 -12.626 1.00 91.81 104 PRO A CA 1
ATOM 824 C C . PRO A 1 104 ? 20.712 -1.165 -12.952 1.00 91.81 104 PRO A C 1
ATOM 826 O O . PRO A 1 104 ? 20.815 -0.737 -14.102 1.00 91.81 104 PRO A O 1
ATOM 829 N N . ARG A 1 105 ? 21.232 -0.505 -11.910 1.00 88.38 105 ARG A N 1
ATOM 830 C CA . ARG A 1 105 ? 21.810 0.836 -12.028 1.00 88.38 105 ARG A CA 1
ATOM 831 C C . ARG A 1 105 ? 23.022 0.840 -12.955 1.00 88.38 105 ARG A C 1
ATOM 833 O O . ARG A 1 105 ? 24.018 0.174 -12.693 1.00 88.38 105 ARG A O 1
ATOM 840 N N . ALA A 1 106 ? 22.973 1.715 -13.951 1.00 85.94 106 ALA A N 1
ATOM 841 C CA . ALA A 1 106 ? 24.103 2.063 -14.799 1.00 85.94 106 ALA A CA 1
ATOM 842 C C . ALA A 1 106 ? 24.218 3.589 -14.844 1.00 85.94 106 ALA A C 1
ATOM 844 O O . ALA A 1 106 ? 23.372 4.258 -15.426 1.00 85.94 106 ALA A O 1
ATOM 845 N N . LEU A 1 107 ? 25.245 4.178 -14.221 1.00 84.38 107 LEU A N 1
ATOM 846 C CA . LEU A 1 107 ? 25.296 5.636 -13.994 1.00 84.38 107 LEU A CA 1
ATOM 847 C C . LEU A 1 107 ? 25.197 6.481 -15.276 1.00 84.38 107 LEU A C 1
ATOM 849 O O . LEU A 1 107 ? 24.687 7.599 -15.229 1.00 84.38 107 LEU A O 1
ATOM 853 N N . LYS A 1 108 ? 25.661 5.951 -16.413 1.00 83.38 108 LYS A N 1
ATOM 854 C CA . LYS A 1 108 ? 25.611 6.646 -17.706 1.00 83.38 108 LYS A CA 1
ATOM 855 C C . LYS A 1 108 ? 24.220 6.602 -18.348 1.00 83.38 108 LYS A C 1
ATOM 857 O O . LYS A 1 108 ? 23.762 7.618 -18.856 1.00 83.38 108 LYS A O 1
ATOM 862 N N . THR A 1 109 ? 23.544 5.457 -18.307 1.00 84.31 109 THR A N 1
ATOM 863 C CA . THR A 1 109 ? 22.325 5.200 -19.099 1.00 84.31 109 THR A CA 1
ATOM 864 C C . THR A 1 109 ? 21.056 5.104 -18.251 1.00 84.31 109 THR A C 1
ATOM 866 O O . THR A 1 109 ? 19.994 5.534 -18.684 1.00 84.31 109 THR A O 1
ATOM 869 N N . MET A 1 110 ? 21.163 4.594 -17.024 1.00 87.75 110 MET A N 1
ATOM 870 C CA . MET A 1 110 ? 20.074 4.290 -16.089 1.00 87.75 110 MET A CA 1
ATOM 871 C C . MET A 1 110 ? 20.504 4.572 -14.631 1.00 87.75 110 MET A C 1
ATOM 873 O O . MET A 1 110 ? 20.678 3.647 -13.830 1.00 87.75 110 MET A O 1
ATOM 877 N N . PRO A 1 111 ? 20.735 5.844 -14.249 1.00 87.19 111 PRO A N 1
ATOM 878 C CA . PRO A 1 111 ? 21.371 6.178 -12.973 1.00 87.19 111 PRO A CA 1
ATOM 879 C C . PRO A 1 111 ? 20.479 6.036 -11.738 1.00 87.19 111 PRO A C 1
ATOM 881 O O . PRO A 1 111 ? 21.021 6.074 -10.637 1.00 87.19 111 PRO A O 1
ATOM 884 N N . ALA A 1 112 ? 19.159 5.880 -11.893 1.00 91.12 112 ALA A N 1
ATOM 885 C CA . ALA A 1 112 ? 18.204 5.650 -10.800 1.00 91.12 112 ALA A CA 1
ATOM 886 C C . ALA A 1 112 ? 18.241 6.729 -9.689 1.00 91.12 112 ALA A C 1
ATOM 888 O O . ALA A 1 112 ? 18.294 6.404 -8.503 1.00 91.12 112 ALA A O 1
ATOM 889 N N . PHE A 1 113 ? 18.292 8.018 -10.053 1.00 91.25 113 PHE A N 1
ATOM 890 C CA . PHE A 1 113 ? 18.315 9.106 -9.063 1.00 91.25 113 PHE A CA 1
ATOM 891 C C . PHE A 1 113 ? 16.944 9.332 -8.421 1.00 91.25 113 PHE A C 1
ATOM 893 O O . PHE A 1 113 ? 16.851 9.262 -7.199 1.00 91.25 113 PHE A O 1
ATOM 900 N N . THR A 1 114 ? 15.887 9.504 -9.219 1.00 90.44 114 THR A N 1
ATOM 901 C CA . THR A 1 114 ? 14.503 9.614 -8.720 1.00 90.44 114 THR A CA 1
ATOM 902 C C . THR A 1 114 ? 14.087 8.358 -7.957 1.00 90.44 114 THR A C 1
ATOM 904 O O . THR A 1 114 ? 13.566 8.457 -6.853 1.00 90.44 114 THR A O 1
ATOM 907 N N . THR A 1 115 ? 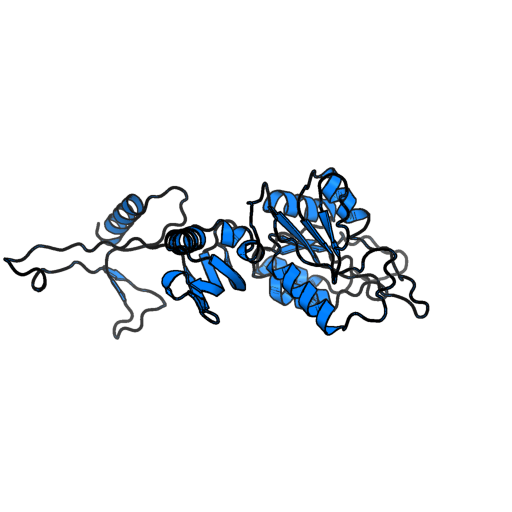14.488 7.182 -8.449 1.00 93.81 115 THR A N 1
ATOM 908 C CA . THR A 1 115 ? 14.276 5.890 -7.777 1.00 93.81 115 THR A CA 1
ATOM 909 C C . THR A 1 115 ? 14.790 5.859 -6.336 1.00 93.81 115 THR A C 1
ATOM 911 O O . THR A 1 115 ? 14.209 5.175 -5.503 1.00 93.81 115 THR A O 1
ATOM 914 N N . ASN A 1 116 ? 15.861 6.593 -6.001 1.00 95.06 116 ASN A N 1
ATOM 915 C CA . ASN A 1 116 ? 16.334 6.668 -4.615 1.00 95.06 116 ASN A CA 1
ATOM 916 C C . ASN A 1 116 ? 15.333 7.392 -3.705 1.00 95.06 116 ASN A C 1
ATOM 918 O O . ASN A 1 116 ? 15.170 6.997 -2.552 1.00 95.06 116 ASN A O 1
ATOM 922 N N . VAL A 1 117 ? 14.698 8.450 -4.217 1.00 94.69 117 VAL A N 1
ATOM 923 C CA . VAL A 1 117 ? 13.695 9.241 -3.493 1.00 94.69 117 VAL A CA 1
ATOM 924 C C . VAL A 1 117 ? 12.427 8.415 -3.316 1.00 94.69 117 VAL A C 1
ATOM 926 O O . VAL A 1 117 ? 11.993 8.227 -2.184 1.00 94.69 117 VAL A O 1
ATOM 929 N N . GLU A 1 118 ? 11.919 7.824 -4.400 1.00 95.06 118 GLU A N 1
ATOM 930 C CA . GLU A 1 118 ? 10.741 6.949 -4.364 1.00 95.06 118 GLU A CA 1
ATOM 931 C C . GLU A 1 118 ? 10.963 5.762 -3.418 1.00 95.06 118 GLU A C 1
ATOM 933 O O . GLU A 1 118 ? 10.130 5.462 -2.568 1.00 95.06 118 GLU A O 1
ATOM 938 N N . PHE A 1 119 ? 12.118 5.093 -3.495 1.00 95.50 119 PHE A N 1
ATOM 939 C CA . PHE A 1 119 ? 12.419 4.006 -2.568 1.00 95.50 119 PHE A CA 1
ATOM 940 C C . PHE A 1 119 ? 12.414 4.510 -1.122 1.00 95.50 119 PHE A C 1
ATOM 942 O O . PHE A 1 119 ? 11.830 3.862 -0.255 1.00 95.50 119 PHE A O 1
ATOM 949 N N . GLY A 1 120 ? 13.023 5.677 -0.878 1.00 94.31 120 GLY A N 1
ATOM 950 C CA . GLY A 1 120 ? 13.071 6.351 0.419 1.00 94.31 120 GLY A CA 1
ATOM 951 C C . GLY A 1 120 ? 11.699 6.649 1.026 1.00 94.31 120 GLY A C 1
ATOM 952 O O . GLY A 1 120 ? 11.521 6.534 2.239 1.00 94.31 120 GLY A O 1
ATOM 953 N N . GLU A 1 121 ? 10.737 6.995 0.179 1.00 92.69 121 GLU A N 1
ATOM 954 C CA . GLU A 1 121 ? 9.347 7.244 0.551 1.00 92.69 121 GLU A CA 1
ATOM 955 C C . GLU A 1 121 ? 8.595 5.939 0.853 1.00 92.69 121 GLU A C 1
ATOM 957 O O . GLU A 1 121 ? 7.858 5.845 1.837 1.00 92.69 121 GLU A O 1
ATOM 962 N N . TRP A 1 122 ? 8.832 4.889 0.060 1.00 92.75 122 TRP A N 1
ATOM 963 C CA . TRP A 1 122 ? 7.973 3.707 0.051 1.00 92.75 122 TRP A CA 1
ATOM 964 C C . TRP A 1 122 ? 8.492 2.497 0.834 1.00 92.75 122 TRP A C 1
ATOM 966 O O . TRP A 1 122 ? 7.680 1.631 1.170 1.00 92.75 122 TRP A O 1
ATOM 976 N N . PHE A 1 123 ? 9.779 2.392 1.187 1.00 91.19 123 PHE A N 1
ATOM 977 C CA . PHE A 1 123 ? 10.321 1.169 1.813 1.00 91.19 123 PHE A CA 1
ATOM 978 C C . PHE A 1 123 ? 9.653 0.802 3.157 1.00 91.19 123 PHE A C 1
ATOM 980 O O . PHE A 1 123 ? 9.658 -0.364 3.543 1.00 91.19 123 PHE A O 1
ATOM 987 N N . LYS A 1 124 ? 9.038 1.768 3.863 1.00 87.62 124 LYS A N 1
ATOM 988 C CA . LYS A 1 124 ? 8.305 1.539 5.130 1.00 87.62 124 LYS A CA 1
ATOM 989 C C . LYS A 1 124 ? 6.859 1.099 4.943 1.00 87.62 124 LYS A C 1
ATOM 991 O O . LYS A 1 124 ? 6.239 0.658 5.906 1.00 87.62 124 LYS A O 1
ATOM 996 N N . SER A 1 125 ? 6.322 1.228 3.731 1.00 86.31 125 SER A N 1
ATOM 997 C CA . SER A 1 125 ? 4.932 0.866 3.444 1.00 86.31 125 SER A CA 1
ATOM 998 C C . SER A 1 125 ? 4.694 -0.635 3.635 1.00 86.31 125 SER A C 1
ATOM 1000 O O . SER A 1 125 ? 3.610 -1.063 3.991 1.00 86.31 125 SER A O 1
ATOM 1002 N N . GLY A 1 126 ? 5.700 -1.482 3.416 1.00 86.38 126 GLY A N 1
ATOM 1003 C CA . GLY A 1 126 ? 5.488 -2.931 3.343 1.00 86.38 126 GLY A CA 1
ATOM 1004 C C . GLY A 1 126 ? 4.850 -3.391 2.026 1.00 86.38 126 GLY A C 1
ATOM 1005 O O . GLY A 1 126 ? 4.559 -4.571 1.883 1.00 86.38 126 GLY A O 1
ATOM 1006 N N . LYS A 1 127 ? 4.674 -2.486 1.050 1.00 91.25 127 LYS A N 1
ATOM 1007 C CA . LYS A 1 127 ? 4.312 -2.820 -0.340 1.00 91.25 127 LYS A CA 1
ATOM 1008 C C . LYS A 1 127 ? 5.535 -3.114 -1.210 1.00 91.25 127 LYS A C 1
ATOM 1010 O O . LYS A 1 127 ? 5.399 -3.601 -2.327 1.00 91.25 127 LYS A O 1
ATOM 1015 N N . VAL A 1 128 ? 6.722 -2.730 -0.745 1.00 94.94 128 VAL A N 1
ATOM 1016 C CA . VAL A 1 128 ? 7.939 -2.745 -1.555 1.00 94.94 128 VAL A CA 1
ATOM 1017 C C . VAL A 1 128 ? 8.540 -4.142 -1.612 1.00 94.94 128 VAL A C 1
ATOM 1019 O O . VAL A 1 128 ? 8.694 -4.805 -0.589 1.00 94.94 128 VAL A O 1
ATOM 1022 N N . ILE A 1 129 ? 8.952 -4.539 -2.812 1.00 97.31 129 ILE A N 1
ATOM 1023 C CA . ILE A 1 129 ? 9.862 -5.657 -3.054 1.00 97.31 129 ILE A CA 1
ATOM 1024 C C . ILE A 1 129 ? 11.046 -5.100 -3.830 1.00 97.31 129 ILE A C 1
ATOM 1026 O O . ILE A 1 129 ? 10.871 -4.440 -4.853 1.00 97.31 129 ILE A O 1
ATOM 1030 N N . TYR A 1 130 ? 12.251 -5.351 -3.337 1.00 97.69 130 TYR A N 1
ATOM 1031 C CA . TYR A 1 130 ? 13.473 -4.826 -3.923 1.00 97.69 130 TYR A CA 1
ATOM 1032 C C . TYR A 1 130 ? 14.214 -5.906 -4.714 1.00 97.69 130 TYR A C 1
ATOM 1034 O O . TYR A 1 130 ? 14.296 -7.073 -4.329 1.00 97.69 130 TYR A O 1
ATOM 1042 N N . GLY A 1 131 ? 14.818 -5.512 -5.823 1.00 95.94 131 GLY A N 1
ATOM 1043 C CA . GLY A 1 131 ? 15.744 -6.342 -6.559 1.00 95.94 131 GLY A CA 1
ATOM 1044 C C . GLY A 1 131 ? 16.784 -5.504 -7.278 1.00 95.94 131 GLY A C 1
ATOM 1045 O O . GLY A 1 131 ? 16.540 -4.383 -7.718 1.00 95.94 131 GLY A O 1
ATOM 1046 N N . ALA A 1 132 ? 17.974 -6.062 -7.403 1.00 93.06 132 ALA A N 1
ATOM 1047 C CA . ALA A 1 132 ? 19.023 -5.536 -8.259 1.00 93.06 132 ALA A CA 1
ATOM 1048 C C . ALA A 1 132 ? 19.825 -6.726 -8.786 1.00 93.06 132 ALA A C 1
ATOM 1050 O O . ALA A 1 132 ? 19.969 -7.700 -8.044 1.00 93.06 132 ALA A O 1
ATOM 1051 N N . PRO A 1 133 ? 20.351 -6.682 -10.021 1.00 88.38 133 PRO A N 1
ATOM 1052 C CA . PRO A 1 133 ? 21.093 -7.806 -10.579 1.00 88.38 133 PRO A CA 1
ATOM 1053 C C . PRO A 1 133 ? 22.212 -8.260 -9.633 1.00 88.38 133 PRO A C 1
ATOM 1055 O O . PRO A 1 133 ? 22.798 -7.460 -8.900 1.00 88.38 133 PRO A O 1
ATOM 1058 N N . LYS A 1 134 ? 22.502 -9.565 -9.614 1.00 74.25 134 LYS A N 1
ATOM 1059 C CA . LYS A 1 134 ? 23.751 -10.064 -9.027 1.00 74.25 134 LYS A CA 1
ATOM 1060 C C . LYS A 1 134 ? 24.885 -9.458 -9.839 1.00 74.25 134 LYS A C 1
ATOM 1062 O O . LYS A 1 134 ? 24.870 -9.640 -11.046 1.00 74.25 134 LYS A O 1
ATOM 1067 N N . ASP A 1 135 ? 25.798 -8.746 -9.188 1.00 53.91 135 ASP A N 1
ATOM 1068 C CA . ASP A 1 135 ? 26.969 -8.115 -9.803 1.00 53.91 135 ASP A CA 1
ATOM 1069 C C . ASP A 1 135 ? 27.665 -9.069 -10.795 1.00 53.91 135 ASP A C 1
ATOM 1071 O O . ASP A 1 135 ? 28.279 -10.048 -10.356 1.00 53.91 135 ASP A O 1
ATOM 1075 N N . PRO A 1 136 ? 27.519 -8.868 -12.118 1.00 45.09 136 PRO A N 1
ATOM 1076 C CA . PRO A 1 136 ? 28.209 -9.658 -13.113 1.00 45.09 136 PRO A CA 1
ATOM 1077 C C . PRO A 1 136 ? 29.264 -8.742 -13.719 1.00 45.09 136 PRO A C 1
ATOM 1079 O O . PRO A 1 136 ? 28.939 -7.920 -14.571 1.00 45.09 136 PRO A O 1
ATOM 1082 N N . THR A 1 137 ? 30.497 -8.849 -13.227 1.00 40.75 137 THR A N 1
ATOM 1083 C CA . THR A 1 137 ? 31.732 -8.367 -13.867 1.00 40.75 137 THR A CA 1
ATOM 1084 C C . THR A 1 137 ? 31.509 -7.820 -15.281 1.00 40.75 137 THR A C 1
ATOM 1086 O O . THR A 1 137 ? 31.426 -8.586 -16.243 1.00 40.75 137 THR A O 1
ATOM 1089 N N . VAL A 1 138 ? 31.378 -6.499 -15.393 1.00 41.09 138 VAL A N 1
ATOM 1090 C CA . VAL A 1 138 ? 31.427 -5.782 -16.667 1.00 41.09 138 VAL A CA 1
ATOM 1091 C C . VAL A 1 138 ? 32.875 -5.876 -17.156 1.00 41.09 138 VAL A C 1
ATOM 1093 O O . VAL A 1 138 ? 33.753 -5.339 -16.478 1.00 41.09 138 VAL A O 1
ATOM 1096 N N . PRO A 1 139 ? 33.171 -6.530 -18.295 1.00 39.12 139 PRO A N 1
ATOM 1097 C CA . PRO A 1 139 ? 34.463 -6.349 -18.943 1.00 39.12 139 PRO A CA 1
ATOM 1098 C C . PRO A 1 139 ? 34.517 -4.871 -19.362 1.00 39.12 139 PRO A C 1
ATOM 1100 O O . PRO A 1 139 ? 33.629 -4.420 -20.083 1.00 39.12 139 PRO A O 1
ATOM 1103 N N . ASP A 1 140 ? 35.487 -4.124 -18.831 1.00 40.47 140 ASP A N 1
ATOM 1104 C CA . ASP A 1 140 ? 35.684 -2.660 -18.918 1.00 40.47 140 ASP A CA 1
ATOM 1105 C C . ASP A 1 140 ? 34.999 -1.746 -17.875 1.00 40.47 140 ASP A C 1
ATOM 1107 O O . ASP A 1 140 ? 34.930 -0.530 -18.084 1.00 40.47 140 ASP A O 1
ATOM 1111 N N . GLN A 1 141 ? 34.565 -2.244 -16.706 1.00 40.62 141 GLN A N 1
ATOM 1112 C CA . GLN A 1 141 ? 34.341 -1.366 -15.536 1.00 40.62 141 GLN A CA 1
ATOM 1113 C C . GLN A 1 141 ? 34.808 -2.001 -14.218 1.00 40.62 141 GLN A C 1
ATOM 1115 O O . GLN A 1 141 ? 34.153 -2.885 -13.676 1.00 40.62 141 GLN A O 1
ATOM 1120 N N . ASP A 1 142 ? 35.890 -1.467 -13.647 1.00 42.06 142 ASP A N 1
ATOM 1121 C CA . ASP A 1 142 ? 36.434 -1.798 -12.319 1.00 42.06 142 ASP A CA 1
ATOM 1122 C C . ASP A 1 142 ? 35.565 -1.305 -11.134 1.00 42.06 142 ASP A C 1
ATOM 1124 O O . ASP A 1 142 ? 36.091 -0.759 -10.164 1.00 42.06 142 ASP A O 1
ATOM 1128 N N . LEU A 1 143 ? 34.233 -1.450 -11.157 1.00 46.03 143 LEU A N 1
ATOM 1129 C CA . LEU A 1 143 ? 33.402 -1.164 -9.975 1.00 46.03 143 LEU A CA 1
ATOM 1130 C C . LEU A 1 143 ? 32.170 -2.086 -9.872 1.00 46.03 143 LEU A C 1
ATOM 1132 O O . LEU A 1 143 ? 31.458 -2.243 -10.864 1.00 46.03 143 LEU A O 1
ATOM 1136 N N . PRO A 1 144 ? 31.853 -2.613 -8.666 1.00 49.47 144 PRO A N 1
ATOM 1137 C CA . PRO A 1 144 ? 30.598 -3.323 -8.406 1.00 49.47 144 PRO A CA 1
ATOM 1138 C C . PRO A 1 144 ? 29.411 -2.404 -8.705 1.00 49.47 144 PRO A C 1
ATOM 1140 O O . PRO A 1 144 ? 29.553 -1.189 -8.536 1.00 49.47 144 PRO A O 1
ATOM 1143 N N . LEU A 1 145 ? 28.253 -2.963 -9.101 1.00 58.00 145 LEU A N 1
ATOM 1144 C CA . LEU A 1 145 ? 27.003 -2.226 -9.393 1.00 58.00 145 LEU A CA 1
ATOM 1145 C C . LEU A 1 145 ? 26.892 -0.937 -8.555 1.00 58.00 145 LEU A C 1
ATOM 1147 O O . LEU A 1 145 ? 26.623 -0.996 -7.345 1.00 58.00 145 LEU A O 1
ATOM 1151 N N . PRO A 1 146 ? 27.168 0.241 -9.141 1.00 64.56 146 PRO A N 1
ATOM 1152 C CA . PRO A 1 146 ? 27.536 1.387 -8.333 1.00 64.56 146 PRO A CA 1
ATOM 1153 C C . PRO A 1 146 ? 26.354 1.830 -7.474 1.00 64.56 146 PRO A C 1
ATOM 1155 O O . PRO A 1 146 ? 25.253 2.046 -7.964 1.00 64.56 146 PRO A O 1
ATOM 1158 N N . LYS A 1 147 ? 26.605 2.047 -6.180 1.00 78.12 147 LYS A N 1
ATOM 1159 C CA . LYS A 1 147 ? 25.750 2.846 -5.280 1.00 78.12 147 LYS A CA 1
ATOM 1160 C C . LYS A 1 147 ? 24.357 2.278 -4.948 1.00 78.12 147 LYS A C 1
ATOM 1162 O O . LYS A 1 147 ? 23.513 3.026 -4.464 1.00 78.12 147 LYS A O 1
ATOM 1167 N N . ASN A 1 148 ? 24.131 0.970 -5.091 1.00 88.12 148 ASN A N 1
ATOM 1168 C CA . ASN A 1 148 ? 22.912 0.323 -4.570 1.00 88.12 148 ASN A CA 1
ATOM 1169 C C . ASN A 1 148 ? 22.996 -0.063 -3.078 1.00 88.12 148 ASN A C 1
ATOM 1171 O O . ASN A 1 148 ? 21.966 -0.267 -2.441 1.00 88.12 148 ASN A O 1
ATOM 1175 N N . LYS A 1 149 ? 24.203 -0.089 -2.486 1.00 87.62 149 LYS A N 1
ATOM 1176 C CA . LYS A 1 149 ? 24.449 -0.522 -1.094 1.00 87.62 149 LYS A CA 1
ATOM 1177 C C . LYS A 1 149 ? 23.542 0.155 -0.061 1.00 87.62 149 LYS A C 1
ATOM 1179 O O . LYS A 1 149 ? 23.091 -0.499 0.869 1.00 87.62 149 LYS A O 1
ATOM 1184 N N . TYR A 1 150 ? 23.263 1.449 -0.213 1.00 90.25 150 TYR A N 1
ATOM 1185 C CA . TYR A 1 150 ? 22.412 2.160 0.744 1.00 90.25 150 TYR A CA 1
ATOM 1186 C C . TYR A 1 150 ? 20.943 1.709 0.671 1.00 90.25 150 TYR A C 1
ATOM 1188 O O . TYR A 1 150 ? 20.307 1.557 1.712 1.00 90.25 150 TYR A O 1
ATOM 1196 N N . LEU A 1 151 ? 20.424 1.428 -0.534 1.00 93.56 151 LEU A N 1
ATOM 1197 C CA . LEU A 1 151 ? 19.086 0.845 -0.693 1.00 93.56 151 LEU A CA 1
ATOM 1198 C C . LEU A 1 151 ? 19.032 -0.555 -0.082 1.00 93.56 151 LEU A C 1
ATOM 1200 O O . LEU A 1 151 ? 18.074 -0.873 0.609 1.00 93.56 151 LEU A O 1
ATOM 1204 N N . GLU A 1 152 ? 20.082 -1.359 -0.269 1.00 92.38 152 GLU A N 1
ATOM 1205 C CA . GLU A 1 152 ? 20.187 -2.699 0.323 1.00 92.38 152 GLU A CA 1
ATOM 1206 C C . GLU A 1 152 ? 20.210 -2.652 1.857 1.00 92.38 152 GLU A C 1
ATOM 1208 O O . GLU A 1 152 ? 19.469 -3.387 2.501 1.00 92.38 152 GLU A O 1
ATOM 1213 N N . MET A 1 153 ? 20.977 -1.733 2.453 1.00 92.62 153 MET A N 1
ATOM 1214 C CA . MET A 1 153 ? 20.993 -1.534 3.908 1.00 92.62 153 MET A CA 1
ATOM 1215 C C . MET A 1 153 ? 19.622 -1.116 4.450 1.00 92.62 153 MET A C 1
ATOM 1217 O O . MET A 1 153 ? 19.207 -1.591 5.505 1.00 92.62 153 MET A O 1
ATOM 1221 N N . LYS A 1 154 ? 18.895 -0.251 3.731 1.00 94.31 154 LYS A N 1
ATOM 1222 C CA . LYS A 1 154 ? 17.525 0.128 4.103 1.00 94.31 154 LYS A CA 1
ATOM 1223 C C . LYS A 1 154 ? 16.539 -1.020 3.909 1.00 94.31 154 LYS A C 1
ATOM 1225 O O . LYS A 1 154 ? 15.678 -1.216 4.761 1.00 94.31 154 LYS A O 1
ATOM 1230 N N . ALA A 1 155 ? 16.687 -1.807 2.848 1.00 93.75 155 ALA A N 1
ATOM 1231 C CA . ALA A 1 155 ? 15.897 -3.014 2.661 1.00 93.75 155 ALA A CA 1
ATOM 1232 C C . ALA A 1 155 ? 16.096 -3.989 3.834 1.00 93.75 155 ALA A C 1
ATOM 1234 O O . ALA A 1 155 ? 15.117 -4.531 4.334 1.00 93.75 155 ALA A O 1
ATOM 1235 N N . ASP A 1 156 ? 17.323 -4.132 4.340 1.00 92.19 156 ASP A N 1
ATOM 1236 C CA . ASP A 1 156 ? 17.628 -4.964 5.509 1.00 92.19 156 ASP A CA 1
ATOM 1237 C C . ASP A 1 156 ? 17.049 -4.405 6.811 1.00 92.19 156 ASP A C 1
ATOM 1239 O O . ASP A 1 156 ? 16.396 -5.137 7.557 1.00 92.19 156 ASP A O 1
ATOM 1243 N N . GLU A 1 157 ? 17.233 -3.105 7.065 1.00 91.44 157 GLU A N 1
ATOM 1244 C CA . GLU A 1 157 ? 16.708 -2.413 8.252 1.00 91.44 157 GLU A CA 1
ATOM 1245 C C . GLU A 1 157 ? 15.184 -2.583 8.378 1.00 91.44 157 GLU A C 1
ATOM 1247 O O . GLU A 1 157 ? 14.675 -2.839 9.470 1.00 91.44 157 GLU A O 1
ATOM 1252 N N . TYR A 1 158 ? 14.463 -2.501 7.255 1.00 89.38 158 TYR A N 1
ATOM 1253 C CA . TYR A 1 158 ? 12.998 -2.584 7.208 1.00 89.38 158 TYR A CA 1
ATOM 1254 C C . TYR A 1 158 ? 12.463 -3.937 6.726 1.00 89.38 158 TYR A C 1
ATOM 1256 O O . TYR A 1 158 ? 11.255 -4.079 6.546 1.00 89.38 158 TYR A O 1
ATOM 1264 N N . ARG A 1 159 ? 13.335 -4.940 6.554 1.00 90.75 159 ARG A N 1
ATOM 1265 C CA . ARG A 1 159 ? 12.987 -6.298 6.095 1.00 90.75 159 ARG A CA 1
ATOM 1266 C C . ARG A 1 159 ? 12.182 -6.343 4.794 1.00 90.75 159 ARG A C 1
ATOM 1268 O O . ARG A 1 159 ? 11.318 -7.200 4.612 1.00 90.75 159 ARG A O 1
ATOM 1275 N N . VAL A 1 160 ? 12.482 -5.434 3.879 1.00 93.00 160 VAL A N 1
ATOM 1276 C CA . VAL A 1 160 ? 11.972 -5.476 2.510 1.00 93.00 160 VAL A CA 1
ATOM 1277 C C . VAL A 1 160 ? 12.527 -6.737 1.830 1.00 93.00 160 VAL A C 1
ATOM 1279 O O . VAL A 1 160 ? 13.750 -6.918 1.823 1.00 93.00 160 VAL A O 1
ATOM 1282 N N . PRO A 1 161 ? 11.683 -7.607 1.236 1.00 94.94 161 PRO A N 1
ATOM 1283 C CA . PRO A 1 161 ? 12.165 -8.758 0.478 1.00 94.94 161 PRO A CA 1
ATOM 1284 C C . PRO A 1 161 ? 13.131 -8.310 -0.622 1.00 94.94 161 PRO A C 1
ATOM 1286 O O . PRO A 1 161 ? 12.793 -7.425 -1.414 1.00 94.94 161 PRO A O 1
ATOM 1289 N N . ARG A 1 162 ? 14.329 -8.909 -0.665 1.00 94.62 162 ARG A N 1
ATOM 1290 C CA . ARG A 1 162 ? 15.369 -8.570 -1.644 1.00 94.62 162 ARG A CA 1
ATOM 1291 C C . ARG A 1 162 ? 15.800 -9.765 -2.474 1.00 94.62 162 ARG A C 1
ATOM 1293 O O . ARG A 1 162 ? 16.059 -10.836 -1.930 1.00 94.62 162 ARG A O 1
ATOM 1300 N N . PHE A 1 163 ? 15.981 -9.539 -3.769 1.00 95.44 163 PHE A N 1
ATOM 1301 C CA . PHE A 1 163 ? 16.393 -10.578 -4.711 1.00 95.44 163 PHE A CA 1
ATOM 1302 C C . PHE A 1 163 ? 17.497 -10.095 -5.644 1.00 95.44 163 PHE A C 1
ATOM 1304 O O . PHE A 1 163 ? 17.751 -8.895 -5.777 1.00 95.44 163 PHE A O 1
ATOM 1311 N N . ARG A 1 164 ? 18.169 -11.052 -6.291 1.00 93.12 164 ARG A N 1
ATOM 1312 C CA . ARG A 1 164 ? 19.248 -10.775 -7.251 1.00 93.12 164 ARG A CA 1
ATOM 1313 C C . ARG A 1 164 ? 18.863 -11.040 -8.709 1.00 93.12 164 ARG A C 1
ATOM 1315 O O . ARG A 1 164 ? 19.683 -10.875 -9.610 1.00 93.12 164 ARG A O 1
ATOM 1322 N N . SER A 1 165 ? 17.612 -11.430 -8.929 1.00 95.12 165 SER A N 1
ATOM 1323 C CA . SER A 1 165 ? 17.023 -11.797 -10.212 1.00 95.12 165 SER A CA 1
ATOM 1324 C C . SER A 1 165 ? 15.709 -11.051 -10.398 1.00 95.12 165 SER A C 1
ATOM 1326 O O . SER A 1 165 ? 14.869 -11.071 -9.498 1.00 95.12 165 SER A O 1
ATOM 1328 N N . LEU A 1 166 ? 15.506 -10.460 -11.581 1.00 97.06 166 LEU A N 1
ATOM 1329 C CA . LEU A 1 166 ? 14.242 -9.813 -11.940 1.00 97.06 166 LEU A CA 1
ATOM 1330 C C . LEU A 1 166 ? 13.076 -10.802 -11.814 1.00 97.06 166 LEU A C 1
ATOM 1332 O O . LEU A 1 166 ? 12.014 -10.451 -11.305 1.00 97.06 166 LEU A O 1
ATOM 1336 N N . ARG A 1 167 ? 13.301 -12.065 -12.203 1.00 98.06 167 ARG A N 1
ATOM 1337 C CA . ARG A 1 167 ? 12.293 -13.124 -12.114 1.00 98.06 167 ARG A CA 1
ATOM 1338 C C . ARG A 1 167 ? 11.888 -13.422 -10.679 1.00 98.06 167 ARG A C 1
ATOM 1340 O O . ARG A 1 167 ? 10.701 -13.520 -10.406 1.00 98.06 167 ARG A O 1
ATOM 1347 N N . GLU A 1 168 ? 12.845 -13.542 -9.763 1.00 98.25 168 GLU A N 1
ATOM 1348 C CA . GLU A 1 168 ? 12.550 -13.800 -8.346 1.00 98.25 168 GLU A CA 1
ATOM 1349 C C . GLU A 1 168 ? 11.836 -12.610 -7.691 1.00 98.25 168 GLU A C 1
ATOM 1351 O O . GLU A 1 168 ? 10.891 -12.797 -6.920 1.00 98.25 168 GLU A O 1
ATOM 1356 N N . THR A 1 169 ? 12.242 -11.382 -8.041 1.00 98.50 169 THR A N 1
ATOM 1357 C CA . THR A 1 169 ? 11.581 -10.152 -7.587 1.00 98.50 169 THR A CA 1
ATOM 1358 C C . THR A 1 169 ? 10.114 -10.126 -8.025 1.00 98.50 169 THR A C 1
ATOM 1360 O O . THR A 1 169 ? 9.230 -9.921 -7.194 1.00 98.50 169 THR A O 1
ATOM 1363 N N . LEU A 1 170 ? 9.841 -10.385 -9.308 1.00 98.69 170 LEU A N 1
ATOM 1364 C CA . LEU A 1 170 ? 8.483 -10.393 -9.860 1.00 98.69 170 LEU A CA 1
ATOM 1365 C C . LEU A 1 170 ? 7.657 -11.585 -9.361 1.00 98.69 170 LEU A C 1
ATOM 1367 O O . LEU A 1 170 ? 6.496 -11.404 -9.012 1.00 98.69 170 LEU A O 1
ATOM 1371 N N . ALA A 1 171 ? 8.242 -12.778 -9.235 1.00 98.62 171 ALA A N 1
ATOM 1372 C CA . ALA A 1 171 ? 7.563 -13.946 -8.667 1.00 98.62 171 ALA A CA 1
ATOM 1373 C C . ALA A 1 171 ? 7.092 -13.683 -7.229 1.00 98.62 171 ALA A C 1
ATOM 1375 O O . ALA A 1 171 ? 5.961 -14.010 -6.865 1.00 98.62 171 ALA A O 1
ATOM 1376 N N . THR A 1 172 ? 7.926 -13.017 -6.427 1.00 98.25 172 THR A N 1
ATOM 1377 C CA . THR A 1 172 ? 7.556 -12.614 -5.065 1.00 98.25 172 THR A CA 1
ATOM 1378 C C . THR A 1 172 ? 6.461 -11.553 -5.066 1.00 98.25 172 THR A C 1
ATOM 1380 O O . THR A 1 172 ? 5.580 -11.599 -4.209 1.00 98.25 172 THR A O 1
ATOM 1383 N N . ALA A 1 173 ? 6.456 -10.642 -6.043 1.00 97.88 173 ALA A N 1
ATOM 1384 C CA . ALA A 1 173 ? 5.387 -9.660 -6.211 1.00 97.88 173 ALA A CA 1
ATOM 1385 C C . ALA A 1 173 ? 4.048 -10.323 -6.539 1.00 97.88 173 ALA A C 1
ATOM 1387 O O . ALA A 1 173 ? 3.063 -10.079 -5.846 1.00 97.88 173 ALA A O 1
ATOM 1388 N N . VAL A 1 174 ? 4.027 -11.219 -7.526 1.00 98.12 174 VAL A N 1
ATOM 1389 C CA . VAL A 1 174 ? 2.826 -11.968 -7.919 1.00 98.12 174 VAL A CA 1
ATOM 1390 C C . VAL A 1 174 ? 2.289 -12.794 -6.748 1.00 98.12 174 VAL A C 1
ATOM 1392 O O . VAL A 1 174 ? 1.095 -12.739 -6.460 1.00 98.12 174 VAL A O 1
ATOM 1395 N N . SER A 1 175 ? 3.171 -13.492 -6.024 1.00 96.94 175 SER A N 1
ATOM 1396 C CA . SER A 1 175 ? 2.805 -14.269 -4.832 1.00 96.94 175 SER A CA 1
ATOM 1397 C C . SER A 1 175 ? 2.233 -13.391 -3.713 1.00 96.94 175 SER A C 1
ATOM 1399 O O . SER A 1 175 ? 1.185 -13.706 -3.155 1.00 96.94 175 SER A O 1
ATOM 1401 N N . THR A 1 176 ? 2.875 -12.251 -3.428 1.00 93.75 176 THR A N 1
ATOM 1402 C CA . THR A 1 176 ? 2.434 -11.300 -2.391 1.00 93.75 176 THR A CA 1
ATOM 1403 C C . THR A 1 176 ? 1.053 -10.719 -2.691 1.00 93.75 176 THR A C 1
ATOM 1405 O O . THR A 1 176 ? 0.234 -10.587 -1.785 1.00 93.75 176 THR A O 1
ATOM 1408 N N . VAL A 1 177 ? 0.777 -10.370 -3.951 1.00 94.56 177 VAL A N 1
ATOM 1409 C CA . VAL A 1 177 ? -0.523 -9.808 -4.349 1.00 94.56 177 VAL A CA 1
ATOM 1410 C C . VAL A 1 177 ? -1.618 -10.883 -4.411 1.00 94.56 177 VAL A C 1
ATOM 1412 O O . VAL A 1 177 ? -2.786 -10.608 -4.117 1.00 94.56 177 VAL A O 1
ATOM 1415 N N . GLY A 1 178 ? -1.260 -12.112 -4.790 1.00 95.19 178 GLY A N 1
ATOM 1416 C CA . GLY A 1 178 ? -2.172 -13.249 -4.852 1.00 95.19 178 GLY A CA 1
ATOM 1417 C C . GLY A 1 178 ? -3.356 -13.027 -5.802 1.00 95.19 178 GLY A C 1
ATOM 1418 O O . GLY A 1 178 ? -3.208 -12.554 -6.934 1.00 95.19 178 GLY A O 1
ATOM 1419 N N . ALA A 1 179 ? -4.559 -13.383 -5.346 1.00 95.12 179 ALA A N 1
ATOM 1420 C CA . ALA A 1 179 ? -5.791 -13.250 -6.132 1.00 95.12 179 ALA A CA 1
ATOM 1421 C C . ALA A 1 179 ? -6.298 -11.797 -6.251 1.00 95.12 179 ALA A C 1
ATOM 1423 O O . ALA A 1 179 ? -7.122 -11.498 -7.119 1.00 95.12 179 ALA A O 1
ATOM 1424 N N . GLY A 1 180 ? -5.813 -10.885 -5.403 1.00 95.75 180 GLY A N 1
ATOM 1425 C CA . GLY A 1 180 ? -6.357 -9.534 -5.295 1.00 95.75 180 GLY A CA 1
ATOM 1426 C C . GLY A 1 180 ? -7.795 -9.490 -4.763 1.00 95.75 180 GLY A C 1
ATOM 1427 O O . GLY A 1 180 ? -8.380 -10.495 -4.359 1.00 95.75 180 GLY A O 1
ATOM 1428 N N . ALA A 1 181 ? -8.393 -8.302 -4.791 1.00 96.88 181 ALA A N 1
ATOM 1429 C CA . ALA A 1 181 ? -9.790 -8.078 -4.436 1.00 96.88 181 ALA A CA 1
ATOM 1430 C C . ALA A 1 181 ? -10.376 -6.971 -5.310 1.00 96.88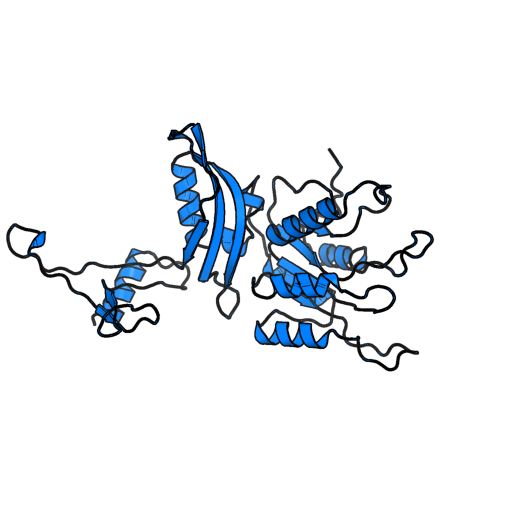 181 ALA A C 1
ATOM 1432 O O . ALA A 1 181 ? -9.731 -5.945 -5.535 1.00 96.88 181 ALA A O 1
ATOM 1433 N N . LEU A 1 182 ? -11.599 -7.189 -5.802 1.00 97.44 182 LEU A N 1
ATOM 1434 C CA . LEU A 1 182 ? -12.283 -6.228 -6.661 1.00 97.44 182 LEU A CA 1
ATOM 1435 C C . LEU A 1 182 ? -12.492 -4.905 -5.920 1.00 97.44 182 LEU A C 1
ATOM 1437 O O . LEU A 1 182 ? -13.060 -4.894 -4.827 1.00 97.44 182 LEU A O 1
ATOM 1441 N N . ARG A 1 183 ? -12.046 -3.827 -6.556 1.00 97.50 183 ARG A N 1
ATOM 1442 C CA . ARG A 1 183 ? -12.198 -2.434 -6.147 1.00 97.50 183 ARG A CA 1
ATOM 1443 C C . ARG A 1 183 ? -12.688 -1.630 -7.347 1.00 97.50 183 ARG A C 1
ATOM 1445 O O . ARG A 1 183 ? -12.245 -1.889 -8.469 1.00 97.50 183 ARG A O 1
ATOM 1452 N N . LYS A 1 184 ? -13.605 -0.693 -7.113 1.00 97.31 184 LYS A N 1
ATOM 1453 C CA . LYS A 1 184 ? -14.174 0.211 -8.121 1.00 97.31 184 LYS A CA 1
ATOM 1454 C C . LYS A 1 184 ? -14.040 1.677 -7.714 1.00 97.31 184 LYS A C 1
ATOM 1456 O O . LYS A 1 184 ? -14.134 2.028 -6.539 1.00 97.31 184 LYS A O 1
ATOM 1461 N N . ASP A 1 185 ? -13.863 2.544 -8.700 1.00 96.38 185 ASP A N 1
ATOM 1462 C CA . ASP A 1 185 ? -13.739 3.992 -8.554 1.00 96.38 185 ASP A CA 1
ATOM 1463 C C . ASP A 1 185 ? -12.690 4.380 -7.491 1.00 96.38 185 ASP A C 1
ATOM 1465 O O . ASP A 1 185 ? -11.520 4.009 -7.589 1.00 96.38 185 ASP A O 1
ATOM 1469 N N . ALA A 1 186 ? -13.099 5.105 -6.447 1.00 95.75 186 ALA A N 1
ATOM 1470 C CA . ALA A 1 186 ? -12.224 5.530 -5.358 1.00 95.75 186 ALA A CA 1
ATOM 1471 C C . ALA A 1 186 ? -11.731 4.371 -4.477 1.00 95.75 186 ALA A C 1
ATOM 1473 O O . ALA A 1 186 ? -10.742 4.524 -3.767 1.00 95.75 186 ALA A O 1
ATOM 1474 N N . GLU A 1 187 ? -12.374 3.199 -4.513 1.00 97.25 187 GLU A N 1
ATOM 1475 C CA . GLU A 1 187 ? -11.839 2.013 -3.834 1.00 97.25 187 GLU A CA 1
ATOM 1476 C C . GLU A 1 187 ? -10.490 1.598 -4.443 1.00 97.25 187 GLU A C 1
ATOM 1478 O O . GLU A 1 187 ? -9.647 1.047 -3.738 1.00 97.25 187 GLU A O 1
ATOM 1483 N N . CYS A 1 188 ? -10.248 1.899 -5.728 1.00 97.25 188 CYS A N 1
ATOM 1484 C CA . CYS A 1 188 ? -8.972 1.627 -6.391 1.00 97.25 188 CYS A CA 1
ATOM 1485 C C . CYS A 1 188 ? -7.809 2.460 -5.819 1.00 97.25 188 CYS A C 1
ATOM 1487 O O . CYS A 1 188 ? -6.656 2.199 -6.141 1.00 97.25 188 CYS A O 1
ATOM 1489 N N . GLU A 1 189 ? -8.084 3.471 -4.993 1.00 96.12 189 GLU A N 1
ATOM 1490 C CA . GLU A 1 189 ? -7.070 4.282 -4.299 1.00 96.12 189 GLU A CA 1
ATOM 1491 C C . GLU A 1 189 ? -6.627 3.651 -2.973 1.00 96.12 189 GLU A C 1
ATOM 1493 O O . GLU A 1 189 ? -5.660 4.096 -2.359 1.00 96.12 189 GLU A O 1
ATOM 1498 N N . VAL A 1 190 ? -7.307 2.584 -2.542 1.00 95.62 190 VAL A N 1
ATOM 1499 C CA . VAL A 1 190 ? -6.988 1.846 -1.323 1.00 95.62 190 VAL A CA 1
ATOM 1500 C C . VAL A 1 190 ? -6.177 0.603 -1.696 1.00 95.62 190 VAL A C 1
ATOM 1502 O O . VAL A 1 190 ? -6.732 -0.310 -2.316 1.00 95.62 190 VAL A O 1
ATOM 1505 N N . PRO A 1 191 ? -4.890 0.508 -1.319 1.00 93.44 191 PRO A N 1
ATOM 1506 C CA . PRO A 1 191 ? -4.070 -0.657 -1.631 1.00 93.44 191 PRO A CA 1
ATOM 1507 C C . PRO A 1 191 ? -4.575 -1.898 -0.883 1.00 93.44 191 PRO A C 1
ATOM 1509 O O . PRO A 1 191 ? -5.107 -1.808 0.229 1.00 93.44 191 PRO A O 1
ATOM 1512 N N . LEU A 1 192 ? -4.376 -3.073 -1.480 1.00 93.56 192 LEU A N 1
ATOM 1513 C CA . LEU A 1 192 ? -4.943 -4.347 -1.037 1.00 93.56 192 LEU A CA 1
ATOM 1514 C C . LEU A 1 192 ? -4.686 -4.681 0.445 1.00 93.56 192 LEU A C 1
ATOM 1516 O O . LEU A 1 192 ? -5.631 -5.149 1.087 1.00 93.56 192 LEU A O 1
ATOM 1520 N N . PRO A 1 193 ? -3.494 -4.423 1.031 1.00 90.00 193 PRO A N 1
ATOM 1521 C CA . PRO A 1 193 ? -3.266 -4.683 2.453 1.00 90.00 193 PRO A CA 1
ATOM 1522 C C . PRO A 1 193 ? -4.205 -3.890 3.371 1.00 90.00 193 PRO A C 1
ATOM 1524 O O . PRO A 1 193 ? -4.711 -4.430 4.352 1.00 90.00 193 PRO A O 1
ATOM 1527 N N . ILE A 1 194 ? -4.479 -2.622 3.045 1.00 93.56 194 ILE A N 1
ATOM 1528 C CA . ILE A 1 194 ? -5.405 -1.781 3.818 1.00 93.56 194 ILE A CA 1
ATOM 1529 C C . ILE A 1 194 ? -6.841 -2.190 3.511 1.00 93.56 194 ILE A C 1
ATOM 1531 O O . ILE A 1 194 ? -7.616 -2.409 4.438 1.00 93.56 194 ILE A O 1
ATOM 1535 N N . TRP A 1 195 ? -7.171 -2.370 2.229 1.00 95.06 195 TRP A N 1
ATOM 1536 C CA . TRP A 1 195 ? -8.497 -2.793 1.775 1.00 95.06 195 TRP A CA 1
ATOM 1537 C C . TRP A 1 195 ? -8.974 -4.072 2.467 1.00 95.06 195 TRP A C 1
ATOM 1539 O O . TRP A 1 195 ? -10.139 -4.174 2.843 1.00 95.06 195 TRP A O 1
ATOM 1549 N N . SER A 1 196 ? -8.068 -5.033 2.651 1.00 91.38 196 SER A N 1
ATOM 1550 C CA . SER A 1 196 ? -8.357 -6.335 3.263 1.00 91.38 196 SER A CA 1
ATOM 1551 C C . SER A 1 196 ? -8.284 -6.311 4.792 1.00 91.38 196 SER A C 1
ATOM 1553 O O . SER A 1 196 ? -8.657 -7.286 5.438 1.00 91.38 196 SER A O 1
ATOM 1555 N N . SER A 1 197 ? -7.814 -5.212 5.393 1.00 90.50 197 SER A N 1
ATOM 1556 C CA . SER A 1 197 ? -7.692 -5.100 6.845 1.00 90.50 197 SER A CA 1
ATOM 1557 C C . SER A 1 197 ? -9.062 -4.979 7.514 1.00 90.50 197 SER A C 1
ATOM 1559 O O . SER A 1 197 ? -9.938 -4.239 7.058 1.00 90.50 197 SER A O 1
ATOM 1561 N N . ARG A 1 198 ? -9.237 -5.670 8.643 1.00 88.88 198 ARG A N 1
ATOM 1562 C CA . ARG A 1 198 ? -10.482 -5.650 9.422 1.00 88.88 198 ARG A CA 1
ATOM 1563 C C . ARG A 1 198 ? -10.933 -4.229 9.815 1.00 88.88 198 ARG A C 1
ATOM 1565 O O . ARG A 1 198 ? -12.096 -3.924 9.545 1.00 88.88 198 ARG A O 1
ATOM 1572 N N . PRO A 1 199 ? -10.062 -3.331 10.330 1.00 90.88 199 PRO A N 1
ATOM 1573 C CA . PRO A 1 199 ? -10.484 -1.974 10.686 1.00 90.88 199 PRO A CA 1
ATOM 1574 C C . PRO A 1 199 ? -11.018 -1.174 9.489 1.00 90.88 199 PRO A C 1
ATOM 1576 O O . PRO A 1 199 ? -12.028 -0.479 9.601 1.00 90.88 199 PRO A O 1
ATOM 1579 N N . PHE A 1 200 ? -10.382 -1.297 8.316 1.00 94.38 200 PHE A N 1
ATOM 1580 C CA . PHE A 1 200 ? -10.854 -0.624 7.104 1.00 94.38 200 PHE A CA 1
ATOM 1581 C C . PHE A 1 200 ? -12.189 -1.201 6.630 1.00 94.38 200 PHE A C 1
ATOM 1583 O O . PHE A 1 200 ? -13.110 -0.440 6.339 1.00 94.38 200 PHE A O 1
ATOM 1590 N N . ARG A 1 201 ? -12.320 -2.534 6.583 1.00 93.56 201 ARG A N 1
ATOM 1591 C CA . ARG A 1 201 ? -13.566 -3.204 6.180 1.00 93.56 201 ARG A CA 1
ATOM 1592 C C . ARG A 1 201 ? -14.734 -2.803 7.072 1.00 93.56 201 ARG A C 1
ATOM 1594 O O . ARG A 1 201 ? -15.764 -2.400 6.542 1.00 93.56 201 ARG A O 1
ATOM 1601 N N . ALA A 1 202 ? -14.550 -2.824 8.391 1.00 92.06 202 ALA A N 1
ATOM 1602 C CA . ALA A 1 202 ? -15.580 -2.435 9.348 1.00 92.06 202 ALA A CA 1
ATOM 1603 C C . ALA A 1 202 ? -16.009 -0.968 9.172 1.00 92.06 202 ALA A C 1
ATOM 1605 O O . ALA A 1 202 ? -17.203 -0.668 9.109 1.00 92.06 202 ALA A O 1
ATOM 1606 N N . TRP A 1 203 ? -15.052 -0.042 9.039 1.00 94.69 203 TRP A N 1
ATOM 1607 C CA . TRP A 1 203 ? -15.354 1.364 8.757 1.00 94.69 203 TRP A CA 1
ATOM 1608 C C . TRP A 1 203 ? -16.100 1.531 7.425 1.00 94.69 203 TRP A C 1
ATOM 1610 O O . TRP A 1 203 ? -17.135 2.199 7.360 1.00 94.69 203 TRP A O 1
ATOM 1620 N N . TYR A 1 204 ? -15.605 0.890 6.367 1.00 96.12 204 TYR A N 1
ATOM 1621 C CA . TYR A 1 204 ? -16.125 1.064 5.019 1.00 96.12 204 TYR A CA 1
ATOM 1622 C C . TYR A 1 204 ? -17.515 0.443 4.832 1.00 96.12 204 TYR A C 1
ATOM 1624 O O . TYR A 1 204 ? -18.382 1.020 4.173 1.00 96.12 204 TYR A O 1
ATOM 1632 N N . GLU A 1 205 ? -17.767 -0.716 5.436 1.00 96.19 205 GLU A N 1
ATOM 1633 C CA . GLU A 1 205 ? -19.078 -1.365 5.419 1.00 96.19 205 GLU A CA 1
ATOM 1634 C C . GLU A 1 205 ? -20.120 -0.540 6.176 1.00 96.19 205 GLU A C 1
ATOM 1636 O O . GLU A 1 205 ? -21.216 -0.337 5.654 1.00 96.19 205 GLU A O 1
ATOM 1641 N N . ASN A 1 206 ? -19.763 0.036 7.329 1.00 95.12 206 ASN A N 1
ATOM 1642 C CA . ASN A 1 206 ? -20.632 0.967 8.054 1.00 95.12 206 ASN A CA 1
ATOM 1643 C C . ASN A 1 206 ? -20.942 2.229 7.239 1.00 95.12 206 ASN A C 1
ATOM 1645 O O . ASN A 1 206 ? -22.088 2.684 7.211 1.00 95.12 206 ASN A O 1
ATOM 1649 N N . LEU A 1 207 ? -19.944 2.776 6.539 1.00 95.44 207 LEU A N 1
ATOM 1650 C CA . LEU A 1 207 ? -20.120 3.914 5.639 1.00 95.44 207 LEU A CA 1
ATOM 1651 C C . LEU A 1 207 ? -21.134 3.576 4.533 1.00 95.44 207 LEU A C 1
ATOM 1653 O O . LEU A 1 207 ? -22.115 4.302 4.354 1.00 95.44 207 LEU A O 1
ATOM 1657 N N . LYS A 1 208 ? -20.960 2.439 3.849 1.00 96.88 208 LYS A N 1
ATOM 1658 C CA . LYS A 1 208 ? -21.881 1.982 2.795 1.00 96.88 208 LYS A CA 1
ATOM 1659 C C . LYS A 1 208 ? -23.283 1.666 3.314 1.00 96.88 208 LYS A C 1
ATOM 1661 O O . LYS A 1 208 ? -24.257 2.012 2.653 1.00 96.88 208 LYS A O 1
ATOM 1666 N N . ALA A 1 209 ? -23.406 1.063 4.497 1.00 97.69 209 ALA A N 1
ATOM 1667 C CA . ALA A 1 209 ? -24.695 0.724 5.107 1.00 97.69 209 ALA A CA 1
ATOM 1668 C C . ALA A 1 209 ? -25.576 1.958 5.380 1.00 97.69 209 ALA A C 1
ATOM 1670 O O . ALA A 1 209 ? -26.794 1.842 5.489 1.00 97.69 209 ALA A O 1
ATOM 1671 N N . ARG A 1 210 ? -24.978 3.153 5.458 1.00 97.25 210 ARG A N 1
ATOM 1672 C CA . ARG A 1 210 ? -25.688 4.436 5.585 1.00 97.25 210 ARG A CA 1
ATOM 1673 C C . ARG A 1 210 ? -25.939 5.138 4.245 1.00 97.25 210 ARG A C 1
ATOM 1675 O O . ARG A 1 210 ? -26.353 6.292 4.234 1.00 97.25 210 ARG A O 1
ATOM 1682 N N . GLY A 1 211 ? -25.692 4.458 3.125 1.00 97.50 211 GLY A N 1
ATOM 1683 C CA . GLY A 1 211 ? -25.846 4.998 1.772 1.00 97.50 211 GLY A CA 1
ATOM 1684 C C . GLY A 1 211 ? -24.714 5.932 1.334 1.00 97.50 211 GLY A C 1
ATOM 1685 O O . GLY A 1 211 ? -24.793 6.512 0.253 1.00 97.50 211 GLY A O 1
ATOM 1686 N N . ASN A 1 212 ? -23.661 6.090 2.141 1.00 97.44 212 ASN A N 1
ATOM 1687 C CA . ASN A 1 212 ? -22.528 6.939 1.787 1.00 97.44 212 ASN A CA 1
ATOM 1688 C C . ASN A 1 212 ? -21.635 6.243 0.752 1.00 97.44 212 ASN A C 1
ATOM 1690 O O . ASN A 1 212 ? -21.614 5.016 0.637 1.00 97.44 212 ASN A O 1
ATOM 1694 N N . THR A 1 213 ? -20.864 7.021 -0.006 1.00 96.44 213 THR A N 1
ATOM 1695 C CA . THR A 1 213 ? -19.971 6.480 -1.044 1.00 96.44 213 THR A CA 1
ATOM 1696 C C . THR A 1 213 ? -18.601 7.127 -0.975 1.00 96.44 213 THR A C 1
ATOM 1698 O O . THR A 1 213 ? -18.488 8.343 -0.830 1.00 96.44 213 THR A O 1
ATOM 1701 N N . LEU A 1 214 ? -17.556 6.320 -1.130 1.00 95.88 214 LEU A N 1
ATOM 1702 C CA . LEU A 1 214 ? -16.187 6.805 -1.244 1.00 95.88 214 LEU A CA 1
ATOM 1703 C C . LEU A 1 214 ? -15.987 7.494 -2.599 1.00 95.88 214 LEU A C 1
ATOM 1705 O O . LEU A 1 214 ? -16.407 6.983 -3.634 1.00 95.88 214 LEU A O 1
ATOM 1709 N N . LYS A 1 215 ? -15.384 8.677 -2.583 1.00 96.19 215 LYS A N 1
ATOM 1710 C CA . LYS A 1 215 ? -15.132 9.522 -3.760 1.00 96.19 215 LYS A CA 1
ATOM 1711 C C . LYS A 1 215 ? -13.657 9.885 -3.930 1.00 96.19 215 LYS A C 1
ATOM 1713 O O . LYS A 1 215 ? -13.321 10.518 -4.923 1.00 96.19 215 LYS A O 1
ATOM 1718 N N . GLY A 1 216 ? -12.815 9.515 -2.971 1.00 94.75 216 GLY A N 1
ATOM 1719 C CA . GLY A 1 216 ? -11.363 9.612 -3.052 1.00 94.75 216 GLY A CA 1
ATOM 1720 C C . GLY A 1 216 ? -10.712 9.179 -1.739 1.00 94.75 216 GLY A C 1
ATOM 1721 O O . GLY A 1 216 ? -11.337 9.298 -0.681 1.00 94.75 216 GLY A O 1
ATOM 1722 N N . VAL A 1 217 ? -9.484 8.685 -1.812 1.00 94.44 217 VAL A N 1
ATOM 1723 C CA . VAL A 1 217 ? -8.637 8.294 -0.688 1.00 94.44 217 VAL A CA 1
ATOM 1724 C C . VAL A 1 217 ? -7.199 8.706 -0.958 1.00 94.44 217 VAL A C 1
ATOM 1726 O O . VAL A 1 217 ? -6.655 8.460 -2.029 1.00 94.44 217 VAL A O 1
ATOM 1729 N N . GLN A 1 218 ? -6.555 9.254 0.064 1.00 92.50 218 GLN A N 1
ATOM 1730 C CA . GLN A 1 218 ? -5.110 9.422 0.090 1.00 92.50 218 GLN A CA 1
ATOM 1731 C C . GLN A 1 218 ? -4.548 8.724 1.323 1.00 92.50 218 GLN A C 1
ATOM 1733 O O . GLN A 1 218 ? -4.881 9.083 2.449 1.00 92.50 218 GLN A O 1
ATOM 1738 N N . ILE A 1 219 ? -3.694 7.721 1.115 1.00 91.75 219 ILE A N 1
ATOM 1739 C CA . ILE A 1 219 ? -2.985 7.044 2.204 1.00 91.75 219 ILE A CA 1
ATOM 1740 C C . ILE A 1 219 ? -1.724 7.840 2.532 1.00 91.75 219 ILE A C 1
ATOM 1742 O O . ILE A 1 219 ? -0.824 7.922 1.703 1.00 91.75 219 ILE A O 1
ATOM 1746 N N . HIS A 1 220 ? -1.641 8.368 3.749 1.00 90.38 220 HIS A N 1
ATOM 1747 C CA . HIS A 1 220 ? -0.478 9.126 4.225 1.00 90.38 220 HIS A CA 1
ATOM 1748 C C . HIS A 1 220 ? 0.559 8.233 4.888 1.00 90.38 220 HIS A C 1
ATOM 1750 O O . HIS A 1 220 ? 1.760 8.476 4.816 1.00 90.38 220 HIS A O 1
ATOM 1756 N N . TRP A 1 221 ? 0.089 7.193 5.572 1.00 88.56 221 TRP A N 1
ATOM 1757 C CA . TRP A 1 221 ? 0.950 6.285 6.306 1.00 88.56 221 TRP A CA 1
ATOM 1758 C C . TRP A 1 221 ? 0.239 4.964 6.542 1.00 88.56 221 TRP A C 1
ATOM 1760 O O . TRP A 1 221 ? -0.965 4.922 6.781 1.00 88.56 221 TRP A O 1
ATOM 1770 N N . HIS A 1 222 ? 0.993 3.877 6.547 1.00 88.19 222 HIS A N 1
ATOM 1771 C CA . HIS A 1 222 ? 0.543 2.642 7.159 1.00 88.19 222 HIS A CA 1
ATOM 1772 C C . HIS A 1 222 ? 1.728 1.872 7.708 1.00 88.19 222 HIS A C 1
ATOM 1774 O O . HIS A 1 222 ? 2.868 2.040 7.272 1.00 88.19 222 HIS A O 1
ATOM 1780 N N . ARG A 1 223 ? 1.443 1.023 8.687 1.00 85.56 223 ARG A N 1
ATOM 1781 C CA . ARG A 1 223 ? 2.425 0.149 9.310 1.00 85.56 223 ARG A CA 1
ATOM 1782 C C . ARG A 1 223 ? 1.890 -1.257 9.331 1.00 85.56 223 ARG A C 1
ATOM 1784 O O . ARG A 1 223 ? 0.819 -1.516 9.875 1.00 85.56 223 ARG A O 1
ATOM 1791 N N . SER A 1 224 ? 2.694 -2.166 8.817 1.00 82.88 224 SER A N 1
ATOM 1792 C CA . SER A 1 224 ? 2.458 -3.590 8.969 1.00 82.88 224 SER A CA 1
ATOM 1793 C C . SER A 1 224 ? 3.221 -4.144 10.171 1.00 82.88 224 SER A C 1
ATOM 1795 O O . SER A 1 224 ? 4.175 -3.551 10.682 1.00 82.88 224 SER A O 1
ATOM 1797 N N . SER A 1 225 ? 2.772 -5.302 10.640 1.00 79.75 225 SER A N 1
ATOM 1798 C CA . SER A 1 225 ? 3.494 -6.175 11.555 1.00 79.75 225 SER A CA 1
ATOM 1799 C C . SER A 1 225 ? 4.887 -6.480 11.012 1.00 79.75 225 SER A C 1
ATOM 1801 O O . SER A 1 225 ? 5.157 -6.335 9.821 1.00 79.75 225 SER A O 1
ATOM 1803 N N . TYR A 1 226 ? 5.771 -6.965 11.874 1.00 67.88 226 TYR A N 1
ATOM 1804 C CA . TYR A 1 226 ? 7.153 -7.239 11.495 1.00 67.88 226 TYR A CA 1
ATOM 1805 C C . TYR A 1 226 ? 7.319 -8.318 10.412 1.00 67.88 226 TYR A C 1
ATOM 1807 O O . TYR A 1 226 ? 8.333 -8.359 9.722 1.00 67.88 226 TYR A O 1
ATOM 1815 N N . THR A 1 227 ? 6.320 -9.189 10.257 1.00 67.75 227 THR A N 1
ATOM 1816 C CA . THR A 1 227 ? 6.250 -10.195 9.187 1.00 67.75 227 THR A CA 1
ATOM 1817 C C . THR A 1 227 ? 5.612 -9.654 7.905 1.00 67.75 227 THR A C 1
ATOM 1819 O O . THR A 1 227 ? 5.505 -10.389 6.930 1.00 67.75 227 THR A O 1
ATOM 1822 N N . GLY A 1 228 ? 5.134 -8.406 7.907 1.00 68.56 228 GLY A N 1
ATOM 1823 C CA . GLY A 1 228 ? 4.426 -7.772 6.794 1.00 68.56 228 GLY A CA 1
ATOM 1824 C C . GLY A 1 228 ? 2.981 -8.244 6.593 1.00 68.56 228 GLY A C 1
ATOM 1825 O O . GLY A 1 228 ? 2.264 -7.634 5.810 1.00 68.56 228 GLY A O 1
ATOM 1826 N N . ARG A 1 229 ? 2.529 -9.282 7.314 1.00 71.50 229 ARG A N 1
ATOM 1827 C CA . ARG A 1 229 ? 1.248 -9.966 7.047 1.00 71.50 229 ARG A CA 1
ATOM 1828 C C . ARG A 1 229 ? 0.016 -9.216 7.546 1.00 71.50 229 ARG A C 1
ATOM 1830 O O . ARG A 1 229 ? -1.021 -9.253 6.901 1.00 71.50 229 ARG A O 1
ATOM 1837 N N . VAL A 1 230 ? 0.127 -8.542 8.688 1.00 82.50 230 VAL A N 1
ATOM 1838 C CA . VAL A 1 230 ? -0.994 -7.832 9.326 1.00 82.50 230 VAL A CA 1
ATOM 1839 C C . VAL A 1 230 ? -0.763 -6.329 9.261 1.00 82.50 230 VAL A C 1
ATOM 1841 O O . VAL A 1 230 ? 0.295 -5.869 9.684 1.00 82.50 230 VAL A O 1
ATOM 1844 N N . VAL A 1 231 ? -1.736 -5.550 8.782 1.00 88.12 231 VAL A N 1
ATOM 1845 C CA . VAL A 1 231 ? -1.705 -4.080 8.884 1.00 88.12 231 VAL A CA 1
ATOM 1846 C C . VAL A 1 231 ? -2.083 -3.678 10.311 1.00 88.12 231 VAL A C 1
ATOM 1848 O O . VAL A 1 231 ? -3.206 -3.904 10.747 1.00 88.12 231 VAL A O 1
ATOM 1851 N N . MET A 1 232 ? -1.134 -3.092 11.041 1.00 87.69 232 MET A N 1
ATOM 1852 C CA . MET A 1 232 ? -1.276 -2.703 12.452 1.00 87.69 232 MET A CA 1
ATOM 1853 C C . MET A 1 232 ? -1.950 -1.338 12.630 1.00 87.69 232 MET A C 1
ATOM 1855 O O . MET A 1 232 ? -2.519 -1.053 13.682 1.00 87.69 232 MET A O 1
ATOM 1859 N N . GLY A 1 233 ? -1.864 -0.481 11.615 1.00 91.69 233 GLY A N 1
ATOM 1860 C CA . GLY A 1 233 ? -2.495 0.831 11.610 1.00 91.69 233 GLY A CA 1
ATOM 1861 C C . GLY A 1 233 ? -2.231 1.580 10.313 1.00 91.69 233 GLY A C 1
ATOM 1862 O O . GLY A 1 233 ? -1.312 1.244 9.559 1.00 91.69 233 GLY A O 1
ATOM 1863 N N . TRP A 1 234 ? -3.050 2.593 10.058 1.00 93.44 234 TRP A N 1
ATOM 1864 C CA . TRP A 1 234 ? -2.962 3.444 8.877 1.00 93.44 234 TRP A CA 1
ATOM 1865 C C . TRP A 1 234 ? -3.533 4.833 9.153 1.00 93.44 234 TRP A C 1
ATOM 1867 O O . TRP A 1 234 ? -4.343 5.022 10.059 1.00 93.44 234 TRP A O 1
ATOM 1877 N N . VAL A 1 235 ? -3.084 5.802 8.364 1.00 94.88 235 VAL A N 1
ATOM 1878 C CA . VAL A 1 235 ? -3.588 7.172 8.328 1.00 94.88 235 VAL A CA 1
ATOM 1879 C C . VAL A 1 235 ? -3.972 7.477 6.892 1.00 94.88 235 VAL A C 1
ATOM 1881 O O . VAL A 1 235 ? -3.157 7.301 5.981 1.00 94.88 235 VAL A O 1
ATOM 1884 N N . MET A 1 236 ? -5.203 7.929 6.692 1.00 94.62 236 MET A N 1
ATOM 1885 C CA . MET A 1 236 ? -5.687 8.320 5.374 1.00 94.62 236 MET A CA 1
ATOM 1886 C C . MET A 1 236 ? -6.605 9.528 5.448 1.00 94.62 236 MET A C 1
ATOM 1888 O O . MET A 1 236 ? -7.318 9.693 6.435 1.00 94.62 236 MET A O 1
ATOM 1892 N N . ASP A 1 237 ? -6.655 10.297 4.370 1.00 95.44 237 ASP A N 1
ATOM 1893 C CA . ASP A 1 237 ? -7.757 11.218 4.125 1.00 95.44 237 ASP A CA 1
ATOM 1894 C C . ASP A 1 237 ? -8.784 10.553 3.217 1.00 95.44 237 ASP A C 1
ATOM 1896 O O . ASP A 1 237 ? -8.431 9.906 2.227 1.00 95.44 237 ASP A O 1
ATOM 1900 N N . ALA A 1 238 ? -10.065 10.734 3.537 1.00 95.06 238 ALA A N 1
ATOM 1901 C CA . ALA A 1 238 ? -11.166 10.242 2.721 1.00 95.06 238 ALA A CA 1
ATOM 1902 C C . ALA A 1 238 ? -12.050 11.391 2.227 1.00 95.06 238 ALA A C 1
ATOM 1904 O O . ALA A 1 238 ? -12.425 12.303 2.967 1.00 95.06 238 ALA A O 1
ATOM 1905 N N . LYS A 1 239 ? -12.442 11.309 0.956 1.00 96.44 239 LYS A N 1
ATOM 1906 C CA . LYS A 1 239 ? -13.502 12.118 0.361 1.00 96.44 239 LYS A CA 1
ATOM 1907 C C . LYS A 1 239 ? -14.753 11.260 0.275 1.00 96.44 239 LYS A C 1
ATOM 1909 O O . LYS A 1 239 ? -14.757 10.234 -0.401 1.00 96.44 239 LYS A O 1
ATOM 1914 N N . VAL A 1 240 ? -15.820 11.670 0.949 1.00 97.00 240 VAL A N 1
ATOM 1915 C CA . VAL A 1 240 ? -17.036 10.860 1.106 1.00 97.00 240 VAL A CA 1
ATOM 1916 C C . VAL A 1 240 ? -18.252 11.644 0.636 1.00 97.00 240 VAL A C 1
ATOM 1918 O O . VAL A 1 240 ? -18.475 12.777 1.056 1.00 97.00 240 VAL A O 1
ATOM 1921 N N . TRP A 1 241 ? -19.061 11.038 -0.229 1.00 97.62 241 TRP A N 1
ATOM 1922 C CA . TRP A 1 241 ? -20.427 11.489 -0.473 1.00 97.62 241 TRP A CA 1
ATOM 1923 C C . TRP A 1 241 ? -21.311 11.060 0.697 1.00 97.62 241 TRP A C 1
ATOM 1925 O O . TRP A 1 241 ? -21.454 9.861 0.946 1.00 97.62 241 TRP A O 1
ATOM 1935 N N . VAL A 1 242 ? -21.889 12.033 1.401 1.00 97.50 242 VAL A N 1
ATOM 1936 C CA . VAL A 1 242 ? -22.764 11.811 2.556 1.00 97.50 242 VAL A CA 1
ATOM 1937 C C . VAL A 1 242 ? -24.213 11.894 2.092 1.00 97.50 242 VAL A C 1
ATOM 1939 O O . VAL A 1 242 ? -24.716 12.981 1.800 1.00 97.50 242 VAL A O 1
ATOM 1942 N N . ALA A 1 243 ? -24.888 10.749 2.002 1.00 97.62 243 ALA A N 1
ATOM 1943 C CA . ALA A 1 243 ? -26.200 10.657 1.364 1.00 97.62 243 ALA A CA 1
ATOM 1944 C C . ALA A 1 243 ? -27.287 11.440 2.111 1.00 97.62 243 ALA A C 1
ATOM 1946 O O . ALA A 1 243 ? -28.080 12.138 1.479 1.00 97.62 24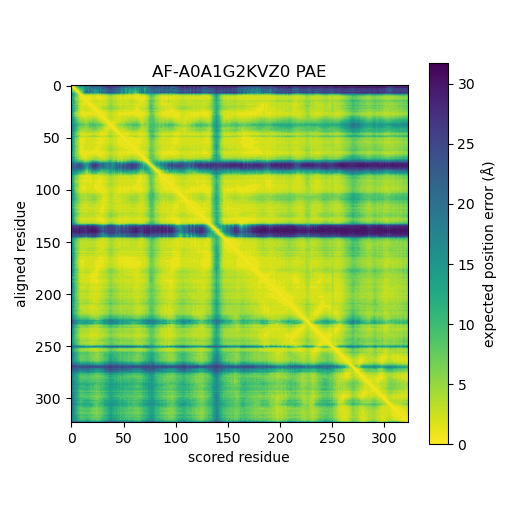3 ALA A O 1
ATOM 1947 N N . SER A 1 244 ? -27.288 11.380 3.445 1.00 97.56 244 SER A N 1
ATOM 1948 C CA . SER A 1 244 ? -28.247 12.102 4.293 1.00 97.56 244 SER A CA 1
ATOM 1949 C C . SER A 1 244 ? -28.128 13.623 4.179 1.00 97.56 244 SER A C 1
ATOM 1951 O O . SER A 1 244 ? -29.114 14.328 4.361 1.00 97.56 244 SER A O 1
ATOM 1953 N N . GLU A 1 245 ? -26.935 14.127 3.859 1.00 97.31 245 GLU A N 1
ATOM 1954 C CA . GLU A 1 245 ? -26.638 15.562 3.781 1.00 97.31 245 GLU A CA 1
ATOM 1955 C C . GLU A 1 245 ? -26.538 16.075 2.337 1.00 97.31 245 GLU A C 1
ATOM 1957 O O . GLU A 1 245 ? -26.408 17.277 2.121 1.00 97.31 245 GLU A O 1
ATOM 1962 N N . LYS A 1 246 ? -26.585 15.179 1.341 1.00 97.38 246 LYS A N 1
ATOM 1963 C CA . LYS A 1 246 ? -26.440 15.489 -0.092 1.00 97.38 246 LYS A CA 1
ATOM 1964 C C . LYS A 1 246 ? -25.214 16.356 -0.405 1.00 97.38 246 LYS A C 1
ATOM 1966 O O . LYS A 1 246 ? -25.273 17.253 -1.247 1.00 97.38 246 LYS A O 1
ATOM 1971 N N . ARG A 1 247 ? -24.090 16.086 0.260 1.00 97.06 247 ARG A N 1
ATOM 1972 C CA . ARG A 1 247 ? -22.835 16.815 0.046 1.00 97.06 247 ARG A CA 1
ATOM 1973 C C . ARG A 1 247 ? -21.631 15.892 0.039 1.00 97.06 247 ARG A C 1
ATOM 1975 O O . ARG A 1 247 ? -21.663 14.779 0.561 1.00 97.06 247 ARG A O 1
ATOM 1982 N N . ILE A 1 248 ? -20.534 16.407 -0.501 1.00 96.69 248 ILE A N 1
ATOM 1983 C CA . ILE A 1 248 ? -19.220 15.796 -0.347 1.00 96.69 248 ILE A CA 1
ATOM 1984 C C . ILE A 1 248 ? -18.571 16.354 0.922 1.00 96.69 248 ILE A C 1
ATOM 1986 O O . ILE A 1 248 ? -18.503 17.566 1.122 1.00 96.69 248 ILE A O 1
ATOM 1990 N N . LYS A 1 249 ? -18.076 15.463 1.775 1.00 95.00 249 LYS A N 1
ATOM 1991 C CA . LYS A 1 249 ? -17.154 15.782 2.859 1.00 95.00 249 LYS A CA 1
ATOM 1992 C C . LYS A 1 249 ? -15.729 15.488 2.386 1.00 95.00 249 LYS A C 1
ATOM 1994 O O . LYS A 1 249 ? -15.454 14.399 1.890 1.00 95.00 249 LYS A O 1
ATOM 1999 N N . THR A 1 250 ? -14.856 16.480 2.506 1.00 93.12 250 THR A N 1
ATOM 2000 C CA . THR A 1 250 ? -13.409 16.396 2.251 1.00 93.12 250 THR A CA 1
ATOM 2001 C C . THR A 1 250 ? -12.639 16.685 3.539 1.00 93.12 250 THR A C 1
ATOM 2003 O O . THR A 1 250 ? -13.201 17.291 4.456 1.00 93.12 250 THR A O 1
ATOM 2006 N N . ALA A 1 251 ? -11.350 16.329 3.550 1.00 73.94 251 ALA A N 1
ATOM 2007 C CA . ALA A 1 251 ? -10.377 16.683 4.590 1.00 73.94 251 ALA A CA 1
ATOM 2008 C C . ALA A 1 251 ? -10.645 16.086 5.987 1.00 73.94 251 ALA A C 1
ATOM 2010 O O . ALA A 1 251 ? -10.283 16.695 6.990 1.00 73.94 251 ALA A O 1
ATOM 2011 N N . ASP A 1 252 ? -11.265 14.903 6.059 1.00 84.25 252 ASP A N 1
ATOM 2012 C CA . ASP A 1 252 ? -11.281 14.121 7.299 1.00 84.25 252 ASP A CA 1
ATOM 2013 C C . ASP A 1 252 ? -10.116 13.132 7.288 1.00 84.25 252 ASP A C 1
ATOM 2015 O O . ASP A 1 252 ? -10.119 12.163 6.521 1.00 84.25 252 ASP A O 1
ATOM 2019 N N . THR A 1 253 ? -9.144 13.381 8.164 1.00 93.31 253 THR A N 1
ATOM 2020 C CA . THR A 1 253 ? -8.061 12.442 8.445 1.00 93.31 253 THR A CA 1
ATOM 2021 C C . THR A 1 253 ? -8.561 11.360 9.388 1.00 93.31 253 THR A C 1
ATOM 2023 O O . THR A 1 253 ? -9.000 11.627 10.508 1.00 93.31 253 THR A O 1
ATOM 2026 N N . ILE A 1 254 ? -8.467 10.118 8.937 1.00 93.75 254 ILE A N 1
ATOM 2027 C CA . ILE A 1 254 ? -8.838 8.930 9.690 1.00 93.75 254 ILE A CA 1
ATOM 2028 C C . ILE A 1 254 ? -7.553 8.248 10.137 1.00 93.75 254 ILE A C 1
ATOM 2030 O O . ILE A 1 254 ? -6.709 7.885 9.316 1.00 93.75 254 ILE A O 1
ATOM 2034 N N . ILE A 1 255 ? -7.427 8.058 11.448 1.00 94.50 255 ILE A N 1
ATOM 2035 C CA . ILE A 1 255 ? -6.326 7.327 12.070 1.00 94.50 255 ILE A CA 1
ATOM 2036 C C . ILE A 1 255 ? -6.887 6.005 12.577 1.00 94.50 255 ILE A C 1
ATOM 2038 O O . ILE A 1 255 ? -7.811 5.983 13.388 1.00 94.50 255 ILE A O 1
ATOM 2042 N N . SER A 1 256 ? -6.324 4.904 12.096 1.00 93.31 256 SER A N 1
ATOM 2043 C CA . SER A 1 256 ? -6.743 3.557 12.455 1.00 93.31 256 SER A CA 1
ATOM 2044 C C . SER A 1 256 ? -5.657 2.807 13.215 1.00 93.31 256 SER A C 1
ATOM 2046 O O . SER A 1 256 ? -4.458 2.954 12.960 1.00 93.31 256 SER A O 1
ATOM 2048 N N . ARG A 1 257 ? -6.121 1.948 14.121 1.00 90.62 257 ARG A N 1
ATOM 2049 C CA . ARG A 1 257 ? -5.373 0.896 14.808 1.00 90.62 257 ARG A CA 1
ATOM 2050 C C . ARG A 1 257 ? -6.167 -0.406 14.705 1.00 90.62 257 ARG A C 1
ATOM 2052 O O . ARG A 1 257 ? -7.310 -0.399 14.250 1.00 90.62 257 ARG A O 1
ATOM 2059 N N . LEU A 1 258 ? -5.580 -1.504 15.169 1.00 88.88 258 LEU A N 1
ATOM 2060 C CA . LEU A 1 258 ? -6.318 -2.747 15.383 1.00 88.88 258 LEU A CA 1
ATOM 2061 C C . LEU A 1 258 ? -7.543 -2.525 16.282 1.00 88.88 258 LEU A C 1
ATOM 2063 O O . LEU A 1 258 ? -7.463 -1.778 17.266 1.00 88.88 258 LEU A O 1
ATOM 2067 N N . ASP A 1 259 ? -8.633 -3.214 15.941 1.00 86.69 259 ASP A N 1
ATOM 2068 C CA . ASP A 1 259 ? -9.863 -3.251 16.731 1.00 86.69 259 ASP A CA 1
ATOM 2069 C C . ASP A 1 259 ? -9.561 -3.729 18.156 1.00 86.69 259 ASP A C 1
ATOM 2071 O O . ASP A 1 259 ? -8.812 -4.689 18.351 1.00 86.69 259 ASP A O 1
ATOM 2075 N N . ILE A 1 260 ? -10.175 -3.069 19.138 1.00 89.75 260 ILE A N 1
ATOM 2076 C CA . ILE A 1 260 ? -10.099 -3.455 20.547 1.00 89.75 260 ILE A CA 1
ATOM 2077 C C . ILE A 1 260 ? -11.440 -3.999 21.022 1.00 89.75 260 ILE A C 1
ATOM 2079 O O . ILE A 1 260 ? -12.497 -3.541 20.582 1.00 89.75 260 ILE A O 1
ATOM 2083 N N . SER A 1 261 ? -11.391 -4.946 21.950 1.00 92.56 261 SER A N 1
ATOM 2084 C CA . SER A 1 261 ? -12.552 -5.349 22.743 1.00 92.56 261 SER A CA 1
ATOM 2085 C C . SER A 1 261 ? -12.323 -4.901 24.177 1.00 92.56 261 SER A C 1
ATOM 2087 O O . SER A 1 261 ? -11.275 -5.199 24.732 1.00 92.56 261 SER A O 1
ATOM 2089 N N . ALA A 1 262 ? -13.279 -4.172 24.751 1.00 94.00 262 ALA A N 1
ATOM 2090 C CA . ALA A 1 262 ? -13.206 -3.670 26.119 1.00 94.00 262 ALA A CA 1
ATOM 2091 C C . ALA A 1 262 ? -14.437 -4.115 26.908 1.00 94.00 262 ALA A C 1
ATOM 2093 O O . ALA A 1 262 ? -15.562 -4.029 26.404 1.00 94.00 262 ALA A O 1
ATOM 2094 N N . VAL A 1 263 ? -14.229 -4.581 28.139 1.00 95.50 263 VAL A N 1
ATOM 2095 C CA . VAL A 1 263 ? -15.287 -5.153 28.977 1.00 95.50 263 VAL A CA 1
ATOM 2096 C C . VAL A 1 263 ? -15.446 -4.349 30.253 1.00 95.50 263 VAL A C 1
ATOM 2098 O O . VAL A 1 263 ? -14.543 -4.264 31.073 1.00 95.50 263 VAL A O 1
ATOM 2101 N N . MET A 1 264 ? -16.637 -3.795 30.466 1.00 94.56 264 MET A N 1
ATOM 2102 C CA . MET A 1 264 ? -16.976 -3.176 31.743 1.00 94.56 264 MET A CA 1
ATOM 2103 C C . MET A 1 264 ? -17.481 -4.237 32.717 1.00 94.56 264 MET A C 1
ATOM 2105 O O . MET A 1 264 ? -18.657 -4.606 32.699 1.00 94.56 264 MET A O 1
ATOM 2109 N N . LEU A 1 265 ? -16.591 -4.712 33.585 1.00 93.44 265 LEU A N 1
ATOM 2110 C CA . LEU A 1 265 ? -16.980 -5.497 34.750 1.00 93.44 265 LEU A CA 1
ATOM 2111 C C . LEU A 1 265 ? -17.464 -4.549 35.846 1.00 93.44 265 LEU A C 1
ATOM 2113 O O . LEU A 1 265 ? -16.786 -3.584 36.197 1.00 93.44 265 LEU A O 1
ATOM 2117 N N . TRP A 1 266 ? -18.640 -4.823 36.393 1.00 92.81 266 TRP A N 1
ATOM 2118 C CA . TRP A 1 266 ? -19.246 -3.984 37.418 1.00 92.81 266 TRP A CA 1
ATOM 2119 C C . TRP A 1 266 ? -20.049 -4.832 38.394 1.00 92.81 266 TRP A C 1
ATOM 2121 O O . TRP A 1 266 ? -20.588 -5.883 38.039 1.00 92.81 266 TRP A O 1
ATOM 2131 N N . LYS A 1 267 ? -20.140 -4.366 39.639 1.00 91.50 267 LYS A N 1
ATOM 2132 C CA . LYS A 1 267 ? -21.019 -4.959 40.646 1.00 91.50 267 LYS A CA 1
ATOM 2133 C C . LYS A 1 267 ? -22.182 -4.014 40.870 1.00 91.50 267 LYS A C 1
ATOM 2135 O O . LYS A 1 267 ? -21.984 -2.905 41.348 1.00 91.50 267 LYS A O 1
ATOM 2140 N N . LYS A 1 268 ? -23.393 -4.467 40.556 1.00 89.38 268 LYS A N 1
ATOM 2141 C CA . LYS A 1 268 ? -24.607 -3.687 40.795 1.00 89.38 268 LYS A CA 1
ATOM 2142 C C . LYS A 1 268 ? -24.724 -3.312 42.274 1.00 89.38 268 LYS A C 1
ATOM 2144 O O . LYS A 1 268 ? -24.749 -4.203 43.124 1.00 89.38 268 LYS A O 1
ATOM 2149 N N . ASP A 1 269 ? -24.852 -2.018 42.552 1.00 84.62 269 ASP A N 1
ATOM 2150 C CA . ASP A 1 269 ? -25.098 -1.483 43.891 1.00 84.62 269 ASP A CA 1
ATOM 2151 C C . ASP A 1 269 ? -26.457 -0.766 43.954 1.00 84.62 269 ASP A C 1
ATOM 2153 O O . ASP A 1 269 ? -26.655 0.303 43.383 1.00 84.62 269 ASP A O 1
ATOM 2157 N N . GLY A 1 270 ? -27.433 -1.385 44.624 1.00 81.88 270 GLY A N 1
ATOM 2158 C CA . GLY A 1 270 ? -28.762 -0.805 44.830 1.00 81.88 270 GLY A CA 1
ATOM 2159 C C . GLY A 1 270 ? -29.598 -0.591 43.554 1.00 81.88 270 GLY A C 1
ATOM 2160 O O . GLY A 1 270 ? -29.669 -1.453 42.669 1.00 81.88 270 GLY A O 1
ATOM 2161 N N . ARG A 1 271 ? -30.329 0.538 43.518 1.00 79.94 271 ARG A N 1
ATOM 2162 C CA . ARG A 1 271 ? -31.214 0.938 42.400 1.00 79.94 271 ARG A CA 1
ATOM 2163 C C . ARG A 1 271 ? -30.550 1.892 41.404 1.00 79.94 271 ARG A C 1
ATOM 2165 O O . ARG A 1 271 ? -31.112 2.079 40.329 1.00 79.94 271 ARG A O 1
ATOM 2172 N N . ASP A 1 272 ? -29.415 2.490 41.756 1.00 83.12 272 ASP A N 1
ATOM 2173 C CA . ASP A 1 272 ? -28.711 3.454 40.913 1.00 83.12 272 ASP A CA 1
ATOM 2174 C C . ASP A 1 272 ? -27.498 2.787 40.255 1.00 83.12 272 ASP A C 1
ATOM 2176 O O . ASP A 1 272 ? -26.627 2.218 40.907 1.00 83.12 272 ASP A O 1
ATOM 2180 N N . ILE A 1 273 ? -27.451 2.822 38.927 1.00 82.44 273 ILE A N 1
ATOM 2181 C CA . ILE A 1 273 ? -26.336 2.246 38.175 1.00 82.44 273 ILE A CA 1
ATOM 2182 C C . ILE A 1 273 ? -25.061 3.080 38.336 1.00 82.44 273 ILE A C 1
ATOM 2184 O O . ILE A 1 273 ? -23.967 2.530 38.257 1.00 82.44 273 ILE A O 1
ATOM 2188 N N . LEU A 1 274 ? -25.186 4.382 38.612 1.00 87.88 274 LEU A N 1
ATOM 2189 C CA . LEU A 1 274 ? -24.047 5.292 38.730 1.00 87.88 274 LEU A CA 1
ATOM 2190 C C . LEU A 1 274 ? -23.271 5.114 40.041 1.00 87.88 274 LEU A C 1
ATOM 2192 O O . LEU A 1 274 ? -22.098 5.472 40.096 1.00 87.88 274 LEU A O 1
ATOM 2196 N N . SER A 1 275 ? -23.884 4.528 41.074 1.00 88.25 275 SER A N 1
ATOM 2197 C CA . SER A 1 275 ? -23.200 4.171 42.325 1.00 88.25 275 SER A CA 1
ATOM 2198 C C . SER A 1 275 ? -22.493 2.817 42.265 1.00 88.25 275 SER A C 1
ATOM 2200 O O . SER A 1 275 ? -21.814 2.434 43.213 1.00 88.25 275 SER A O 1
ATOM 2202 N N . SER A 1 276 ? -22.655 2.068 41.173 1.00 92.75 276 SER A N 1
ATOM 2203 C CA . SER A 1 276 ? -22.101 0.725 41.073 1.00 92.75 276 SER A CA 1
ATOM 2204 C C . SER A 1 276 ? -20.587 0.762 40.824 1.00 92.75 276 SER A C 1
ATOM 2206 O O . SER A 1 276 ? -20.152 1.393 39.858 1.00 92.75 276 SER A O 1
ATOM 2208 N N . PRO A 1 277 ? -19.761 0.076 41.637 1.00 92.75 277 PRO A N 1
ATOM 2209 C CA . PRO A 1 277 ? -18.328 0.018 41.390 1.00 92.75 277 PRO A CA 1
ATOM 2210 C C . PRO A 1 277 ? -18.022 -0.732 40.089 1.00 92.75 277 PRO A C 1
ATOM 2212 O O . PRO A 1 277 ? -18.606 -1.784 39.798 1.00 92.75 277 PRO A O 1
ATOM 2215 N N . VAL A 1 278 ? -17.061 -0.195 39.340 1.00 93.81 278 VAL A N 1
ATOM 2216 C CA . VAL A 1 278 ? -16.491 -0.791 38.127 1.00 93.81 278 VAL A CA 1
ATOM 2217 C C . VAL A 1 278 ? -15.077 -1.289 38.407 1.00 93.81 278 VAL A C 1
ATOM 2219 O O . VAL A 1 278 ? -14.354 -0.707 39.216 1.00 93.81 278 VAL A O 1
ATOM 2222 N N . VAL A 1 279 ? -14.682 -2.370 37.742 1.00 93.75 279 VAL A N 1
ATOM 2223 C CA . VAL A 1 279 ? -13.306 -2.875 37.790 1.00 93.75 279 VAL A CA 1
ATOM 2224 C C . VAL A 1 279 ? -12.488 -2.148 36.732 1.00 93.75 279 VAL A C 1
ATOM 2226 O O . VAL A 1 279 ? -12.887 -2.091 35.569 1.00 93.75 279 VAL A O 1
ATOM 2229 N N . LEU A 1 280 ? -11.342 -1.613 37.148 1.00 95.12 280 LEU A N 1
ATOM 2230 C CA . LEU A 1 280 ? -10.339 -1.034 36.263 1.00 95.12 280 LEU A CA 1
ATOM 2231 C C . LEU A 1 280 ? -9.029 -1.806 36.407 1.00 95.12 280 LEU A C 1
ATOM 2233 O O . LEU A 1 280 ? -8.661 -2.214 37.510 1.00 95.12 280 LEU A O 1
ATOM 2237 N N . VAL A 1 281 ? -8.318 -1.949 35.298 1.00 94.19 281 VAL A N 1
ATOM 2238 C CA . VAL A 1 281 ? -6.969 -2.501 35.218 1.00 94.19 281 VAL A CA 1
ATOM 2239 C C . VAL A 1 281 ? -5.986 -1.339 35.240 1.00 94.19 281 VAL A C 1
ATOM 2241 O O . VAL A 1 281 ? -6.141 -0.363 34.504 1.00 94.19 281 VAL A O 1
ATOM 2244 N N . LYS A 1 282 ? -4.981 -1.429 36.115 1.00 94.81 282 LYS A N 1
ATOM 2245 C CA . LYS A 1 282 ? -3.863 -0.486 36.163 1.00 94.81 282 LYS A CA 1
ATOM 2246 C C . LYS A 1 282 ? -2.704 -1.061 35.357 1.00 94.81 282 LYS A C 1
ATOM 2248 O O . LYS A 1 282 ? -2.021 -1.962 35.836 1.00 94.81 282 LYS A O 1
ATOM 2253 N N . GLU A 1 283 ? -2.446 -0.507 34.178 1.00 91.62 283 GLU A N 1
ATOM 2254 C CA . GLU A 1 283 ? -1.395 -0.997 33.284 1.00 91.62 283 GLU A CA 1
ATOM 2255 C C . GLU A 1 283 ? -0.437 0.115 32.856 1.00 91.62 283 GLU A C 1
ATOM 2257 O O . GLU A 1 283 ? -0.818 1.266 32.609 1.00 91.62 283 GLU A O 1
ATOM 2262 N N . PHE A 1 284 ? 0.848 -0.231 32.767 1.00 91.62 284 PHE A N 1
ATOM 2263 C CA . PHE A 1 284 ? 1.816 0.636 32.122 1.00 91.62 284 PHE A CA 1
ATOM 2264 C C . PHE A 1 284 ? 1.556 0.634 30.615 1.00 91.62 284 PHE A C 1
ATOM 2266 O O . PHE A 1 284 ? 1.731 -0.376 29.939 1.00 91.62 284 PHE A O 1
ATOM 2273 N N . ARG A 1 285 ? 1.217 1.799 30.067 1.00 88.94 285 ARG A N 1
ATOM 2274 C CA . ARG A 1 285 ? 1.169 2.023 28.621 1.00 88.94 285 ARG A CA 1
ATOM 2275 C C . ARG A 1 285 ? 2.129 3.155 28.293 1.00 88.94 285 ARG A C 1
ATOM 2277 O O . ARG A 1 285 ? 2.126 4.183 28.964 1.00 88.94 285 ARG A O 1
ATOM 2284 N N . SER A 1 286 ? 2.899 3.032 27.213 1.00 90.94 286 SER A N 1
ATOM 22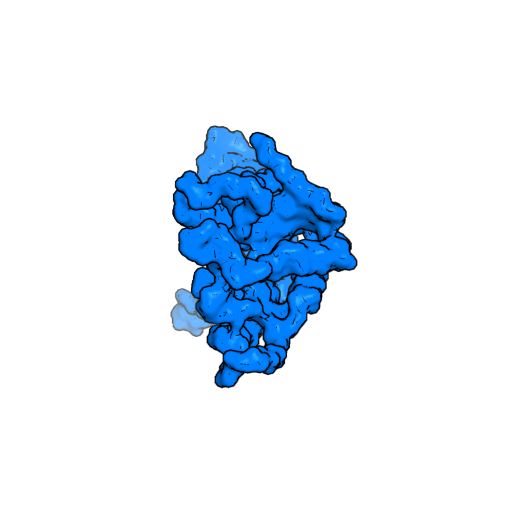85 C CA . SER A 1 286 ? 3.828 4.094 26.787 1.00 90.94 286 SER A CA 1
ATOM 2286 C C . SER A 1 286 ? 3.130 5.418 26.442 1.00 90.94 286 SER A C 1
ATOM 2288 O O . SER A 1 286 ? 3.780 6.453 26.350 1.00 90.94 286 SER A O 1
ATOM 2290 N N . SER A 1 287 ? 1.813 5.387 26.222 1.00 88.25 287 SER A N 1
ATOM 2291 C CA . SER A 1 287 ? 0.958 6.555 25.994 1.00 88.25 287 SER A CA 1
ATOM 2292 C C . SER A 1 287 ? 0.349 7.144 27.273 1.00 88.25 287 SER A C 1
ATOM 2294 O O . SER A 1 287 ? -0.441 8.083 27.176 1.00 88.25 287 SER A O 1
ATOM 2296 N N . ALA A 1 288 ? 0.658 6.605 28.458 1.00 92.81 288 ALA A N 1
ATOM 2297 C CA . ALA A 1 288 ? 0.117 7.098 29.718 1.00 92.81 288 ALA A CA 1
ATOM 2298 C C . ALA A 1 288 ? 0.546 8.548 29.981 1.00 92.81 288 ALA A C 1
ATOM 2300 O O . ALA A 1 288 ? 1.729 8.884 29.976 1.00 92.81 288 ALA A O 1
ATOM 2301 N N . ARG A 1 289 ? -0.442 9.411 30.236 1.00 93.69 289 ARG A N 1
ATOM 2302 C CA . ARG A 1 289 ? -0.249 10.813 30.639 1.00 93.69 289 ARG A CA 1
ATOM 2303 C C . ARG A 1 289 ? -0.960 11.095 31.964 1.00 93.69 289 ARG A C 1
ATOM 2305 O O . ARG A 1 289 ? -1.678 12.080 32.112 1.00 93.69 289 ARG A O 1
ATOM 2312 N N . THR A 1 290 ? -0.801 10.180 32.907 1.00 93.88 290 THR A N 1
ATOM 2313 C CA . THR A 1 290 ? -1.342 10.245 34.268 1.00 93.88 290 THR A CA 1
ATOM 2314 C C . THR A 1 290 ? -0.211 10.528 35.263 1.00 93.88 290 THR A C 1
ATOM 2316 O O . THR A 1 290 ? 0.948 10.241 34.955 1.00 93.88 290 THR A O 1
ATOM 2319 N N . PRO A 1 291 ? -0.501 11.090 36.454 1.00 94.88 291 PRO A N 1
ATOM 2320 C CA . PRO A 1 291 ? 0.535 11.418 37.437 1.00 94.88 291 PRO A CA 1
ATOM 2321 C C . PRO A 1 291 ? 1.388 10.231 37.896 1.00 94.88 291 PRO A C 1
ATOM 2323 O O . PRO A 1 291 ? 2.544 10.423 38.257 1.00 94.88 291 PRO A O 1
ATOM 2326 N N . ASP A 1 292 ? 0.834 9.018 37.892 1.00 94.56 292 ASP A N 1
ATOM 2327 C CA . ASP A 1 292 ? 1.543 7.806 38.302 1.00 94.56 292 ASP A CA 1
ATOM 2328 C C . ASP A 1 292 ? 2.197 7.054 37.133 1.00 94.56 292 ASP A C 1
ATOM 2330 O O . ASP A 1 292 ? 2.942 6.107 37.370 1.00 94.56 292 ASP A O 1
ATOM 2334 N N . GLY A 1 293 ? 1.958 7.479 35.886 1.00 94.44 293 GLY A N 1
ATOM 2335 C CA . GLY A 1 293 ? 2.503 6.847 34.683 1.00 94.44 293 GLY A CA 1
ATOM 2336 C C . GLY A 1 293 ? 1.754 5.591 34.220 1.00 94.44 293 GLY A C 1
ATOM 2337 O O . GLY A 1 293 ? 2.261 4.885 33.351 1.00 94.44 293 GLY A O 1
ATOM 2338 N N . PHE A 1 294 ? 0.562 5.312 34.764 1.00 96.38 294 PHE A N 1
ATOM 2339 C CA . PHE A 1 294 ? -0.266 4.154 34.401 1.00 96.38 294 PHE A CA 1
ATOM 2340 C C . PHE A 1 294 ? -1.631 4.578 33.856 1.00 96.38 294 PHE A C 1
ATOM 2342 O O . PHE A 1 294 ? -2.253 5.525 34.344 1.00 96.38 294 PHE A O 1
ATOM 2349 N N . ILE A 1 295 ? -2.133 3.849 32.862 1.00 94.00 295 ILE A N 1
ATOM 2350 C CA . ILE A 1 295 ? -3.535 3.958 32.459 1.00 94.00 295 ILE A CA 1
ATOM 2351 C C . ILE A 1 295 ? -4.379 3.136 33.441 1.00 94.00 295 ILE A C 1
ATOM 2353 O O . ILE A 1 295 ? -3.956 2.075 33.892 1.00 94.00 295 ILE A O 1
ATOM 2357 N N . HIS A 1 296 ? -5.564 3.651 33.769 1.00 93.81 296 HIS A N 1
ATOM 2358 C CA . HIS A 1 296 ? -6.601 2.926 34.496 1.00 93.81 296 HIS A CA 1
ATOM 2359 C C . HIS A 1 296 ? -7.772 2.728 33.532 1.00 93.81 296 HIS A C 1
ATOM 2361 O O . HIS A 1 296 ? -8.536 3.665 33.296 1.00 93.81 296 HIS A O 1
ATOM 2367 N N . GLU A 1 297 ? -7.858 1.555 32.913 1.00 93.19 297 GLU A N 1
ATOM 2368 C CA . GLU A 1 297 ? -8.812 1.265 31.835 1.00 93.19 297 GLU A CA 1
ATOM 2369 C C . GLU A 1 297 ? -9.680 0.043 32.130 1.00 93.19 297 GLU A C 1
ATOM 2371 O O . GLU A 1 297 ? -9.471 -0.674 33.105 1.00 93.19 297 GLU A O 1
ATOM 2376 N N . LEU A 1 298 ? -10.716 -0.151 31.314 1.00 95.50 298 LEU A N 1
ATOM 2377 C CA . LEU A 1 298 ? -11.474 -1.398 31.323 1.00 95.50 298 LEU A CA 1
ATOM 2378 C C . LEU A 1 298 ? -10.572 -2.543 30.852 1.00 95.50 298 LEU A C 1
ATOM 2380 O O . LEU A 1 298 ? -9.753 -2.286 29.968 1.00 95.50 298 LEU A O 1
ATOM 2384 N N . PRO A 1 299 ? -10.784 -3.781 31.341 1.00 94.62 299 PRO A N 1
ATOM 2385 C CA . PRO A 1 299 ? -10.155 -4.956 30.766 1.00 94.62 299 PRO A CA 1
ATOM 2386 C C . PRO A 1 299 ? -10.281 -4.962 29.241 1.00 94.62 299 PRO A C 1
ATOM 2388 O O . PRO A 1 299 ? -11.412 -4.984 28.726 1.00 94.62 299 PRO A O 1
ATOM 2391 N N . SER A 1 300 ? -9.167 -4.824 28.518 1.00 93.12 300 SER A N 1
ATOM 2392 C CA . SER A 1 300 ? -9.235 -4.601 27.073 1.00 93.12 300 SER A CA 1
ATOM 2393 C C . SER A 1 300 ? -7.943 -4.834 26.304 1.00 93.12 300 SER A C 1
ATOM 2395 O O . SER A 1 300 ? -6.865 -4.409 26.697 1.00 93.12 300 SER A O 1
ATOM 2397 N N . GLY A 1 301 ? -8.089 -5.344 25.084 1.00 89.56 301 GLY A N 1
ATOM 2398 C CA . GLY A 1 301 ? -6.955 -5.518 24.190 1.00 89.56 301 GLY A CA 1
ATOM 2399 C C . GLY A 1 301 ? -7.348 -5.687 22.733 1.00 89.56 301 GLY A C 1
ATOM 2400 O O . GLY A 1 301 ? -8.526 -5.658 22.354 1.00 89.56 301 GLY A O 1
ATOM 2401 N N . ALA A 1 302 ? -6.317 -5.771 21.897 1.00 88.81 302 ALA A N 1
ATOM 2402 C CA . ALA A 1 302 ? -6.432 -5.987 20.463 1.00 88.81 302 ALA A CA 1
ATOM 2403 C C . ALA A 1 302 ? -5.792 -7.322 20.097 1.00 88.81 302 ALA A C 1
ATOM 2405 O O . ALA A 1 302 ? -4.668 -7.612 20.496 1.00 88.81 302 ALA A O 1
ATOM 2406 N N . THR A 1 303 ? -6.452 -8.070 19.218 1.00 86.19 303 THR A N 1
ATOM 2407 C CA . THR A 1 303 ? -5.936 -9.345 18.721 1.00 86.19 303 THR A CA 1
ATOM 2408 C C . THR A 1 303 ? -5.480 -9.238 17.271 1.00 86.19 303 THR A C 1
ATOM 2410 O O . THR A 1 303 ? -6.143 -8.637 16.424 1.00 86.19 303 THR A O 1
ATOM 2413 N N . ILE A 1 304 ? -4.333 -9.852 16.976 1.00 83.31 304 ILE A N 1
ATOM 2414 C CA . ILE A 1 304 ? -3.848 -10.071 15.604 1.00 83.31 304 ILE A CA 1
ATOM 2415 C C . ILE A 1 304 ? -4.265 -11.441 15.055 1.00 83.31 304 ILE A C 1
ATOM 2417 O O . ILE A 1 304 ? -3.964 -11.748 13.903 1.00 83.31 304 ILE A O 1
ATOM 2421 N N . LYS A 1 305 ? -4.909 -12.281 15.878 1.00 84.12 305 LYS A N 1
ATOM 2422 C CA . LYS A 1 305 ? -5.370 -13.610 15.474 1.00 84.12 305 LYS A CA 1
ATOM 2423 C C . LYS A 1 305 ? -6.550 -13.453 14.512 1.00 84.12 305 LYS A C 1
ATOM 2425 O O . LYS A 1 305 ? -7.535 -12.776 14.815 1.00 84.12 305 LYS A O 1
ATOM 2430 N N . GLU A 1 306 ? -6.459 -14.094 13.354 1.00 79.50 306 GLU A N 1
ATOM 2431 C CA . GLU A 1 306 ? -7.563 -14.130 12.396 1.00 79.50 306 GLU A CA 1
ATOM 2432 C C . GLU A 1 306 ? -8.735 -14.961 12.939 1.00 79.50 306 GLU A C 1
ATOM 2434 O O . GLU A 1 306 ? -8.546 -15.914 13.692 1.00 79.50 306 GLU A O 1
ATOM 2439 N N . GLY A 1 307 ? -9.962 -14.592 12.564 1.00 82.69 307 GLY A N 1
ATOM 2440 C CA . GLY A 1 307 ? -11.174 -15.341 12.921 1.00 82.69 307 GLY A CA 1
ATOM 2441 C C . GLY A 1 307 ? -11.697 -15.138 14.348 1.00 82.69 307 GLY A C 1
ATOM 2442 O O . GLY A 1 307 ? -12.771 -15.643 14.662 1.00 82.69 307 GLY A O 1
ATOM 2443 N N . VAL A 1 308 ? -11.008 -14.370 15.199 1.00 86.56 308 VAL A N 1
ATOM 2444 C CA . VAL A 1 308 ? -11.466 -14.111 16.573 1.00 86.56 308 VAL A CA 1
ATOM 2445 C C . VAL A 1 308 ? -12.628 -13.112 16.584 1.00 86.56 308 VAL A C 1
ATOM 2447 O O . VAL A 1 308 ? -12.509 -11.963 16.131 1.00 86.56 308 VAL A O 1
ATOM 2450 N N . SER A 1 309 ? -13.770 -13.554 17.116 1.00 89.19 309 SER A N 1
ATOM 2451 C CA . SER A 1 309 ? -14.948 -12.701 17.310 1.00 89.19 309 SER A CA 1
ATOM 2452 C C . SER A 1 309 ? -14.694 -11.640 18.394 1.00 89.19 309 SER A C 1
ATOM 2454 O O . SER A 1 309 ? -13.903 -11.884 19.306 1.00 89.19 309 SER A O 1
ATOM 2456 N N . PRO A 1 310 ? -15.364 -10.470 18.353 1.00 90.06 310 PRO A N 1
ATOM 2457 C CA . PRO A 1 310 ? -15.271 -9.485 19.436 1.00 90.06 310 PRO A CA 1
ATOM 2458 C C . PRO A 1 310 ? -15.569 -10.065 20.828 1.00 90.06 310 PRO A C 1
ATOM 2460 O O . PRO A 1 310 ? -14.924 -9.699 21.801 1.00 90.06 310 PRO A O 1
ATOM 2463 N N . GLN A 1 311 ? -16.528 -10.988 20.931 1.00 93.12 311 GLN A N 1
ATOM 2464 C CA . GLN A 1 311 ? -16.929 -11.617 22.192 1.00 93.12 311 GLN A CA 1
ATOM 2465 C C . GLN A 1 311 ? -15.854 -12.566 22.727 1.00 93.12 311 GLN A C 1
ATOM 2467 O O . GLN A 1 311 ? -15.609 -12.610 23.929 1.00 93.12 311 GLN A O 1
ATOM 2472 N N . GLU A 1 312 ? -15.209 -13.323 21.840 1.00 92.88 312 GLU A N 1
ATOM 2473 C CA . GLU A 1 312 ? -14.112 -14.211 22.219 1.00 92.88 312 GLU A CA 1
ATOM 2474 C C . GLU A 1 312 ? -12.867 -13.423 22.622 1.00 92.88 312 GLU A C 1
ATOM 2476 O O . GLU A 1 312 ? -12.296 -13.712 23.669 1.00 92.88 312 GLU A O 1
ATOM 2481 N N . GLY A 1 313 ? -12.523 -12.371 21.870 1.00 92.31 313 GLY A N 1
ATOM 2482 C CA . GLY A 1 313 ? -11.462 -11.439 22.252 1.00 92.31 313 GLY A CA 1
ATOM 2483 C C . GLY A 1 313 ? -11.740 -10.804 23.614 1.00 92.31 313 GLY A C 1
ATOM 2484 O O . GLY A 1 313 ? -10.921 -10.907 24.512 1.00 92.31 313 GLY A O 1
ATOM 2485 N N . ALA A 1 314 ? -12.939 -10.252 23.820 1.00 93.94 314 ALA A N 1
ATOM 2486 C CA . ALA A 1 314 ? -13.365 -9.703 25.108 1.00 93.94 314 ALA A CA 1
ATOM 2487 C C . ALA A 1 314 ? -13.179 -10.689 26.278 1.00 93.94 314 ALA A C 1
ATOM 2489 O O . ALA A 1 314 ? -12.712 -10.293 27.344 1.00 93.94 314 ALA A O 1
ATOM 2490 N N . ARG A 1 315 ? -13.531 -11.968 26.084 1.00 93.81 315 ARG A N 1
ATOM 2491 C CA . ARG A 1 315 ? -13.350 -13.023 27.093 1.00 93.81 315 ARG A CA 1
ATOM 2492 C C . ARG A 1 315 ? -11.870 -13.291 27.379 1.00 93.81 315 ARG A C 1
ATOM 2494 O O . ARG A 1 315 ? -11.513 -13.388 28.548 1.00 93.81 315 ARG A O 1
ATOM 2501 N N . GLU A 1 316 ? -11.049 -13.449 26.337 1.00 93.50 316 GLU A N 1
ATOM 2502 C CA . GLU A 1 316 ? -9.602 -13.695 26.466 1.00 93.50 316 GLU A CA 1
ATOM 2503 C C . GLU A 1 316 ? -8.913 -12.549 27.219 1.00 93.50 316 GLU A C 1
ATOM 2505 O O . GLU A 1 316 ? -8.282 -12.804 28.240 1.00 93.50 316 GLU A O 1
ATOM 2510 N N . GLU A 1 317 ? -9.124 -11.304 26.785 1.00 93.19 317 GLU A N 1
ATOM 2511 C CA . GLU A 1 317 ? -8.512 -10.110 27.393 1.00 93.19 317 GLU A CA 1
ATOM 2512 C C . GLU A 1 317 ? -8.966 -9.920 28.848 1.00 93.19 317 GLU A C 1
ATOM 2514 O O . GLU A 1 317 ? -8.167 -9.621 29.730 1.00 93.19 317 GLU A O 1
ATOM 2519 N N . THR A 1 318 ? -10.251 -10.161 29.140 1.00 94.50 318 THR A N 1
ATOM 2520 C CA . THR A 1 318 ? -10.754 -10.071 30.521 1.00 94.50 318 THR A CA 1
ATOM 2521 C C . THR A 1 318 ? -10.066 -11.085 31.433 1.00 94.50 318 THR A C 1
ATOM 2523 O O . THR A 1 318 ? -9.682 -10.734 32.546 1.00 94.50 318 THR A O 1
ATOM 2526 N N . HIS A 1 319 ? -9.913 -12.333 30.984 1.00 93.81 319 HIS A N 1
ATOM 2527 C CA . HIS A 1 319 ? -9.237 -13.369 31.765 1.00 93.81 319 HIS A CA 1
ATOM 2528 C C . HIS A 1 319 ? -7.750 -13.047 31.963 1.00 93.81 319 HIS A C 1
ATOM 2530 O O . HIS A 1 319 ? -7.243 -13.155 33.075 1.00 93.81 319 HIS A O 1
ATOM 2536 N N . GLU A 1 320 ? -7.061 -12.604 30.909 1.00 91.81 320 GLU A N 1
ATOM 2537 C CA . GLU A 1 320 ? -5.642 -12.244 30.974 1.00 91.81 320 GLU A CA 1
ATOM 2538 C C . GLU A 1 320 ? -5.375 -11.104 31.967 1.00 91.81 320 GLU A C 1
ATOM 2540 O O . GLU A 1 320 ? -4.446 -11.190 32.771 1.00 91.81 320 GLU A O 1
ATOM 2545 N N . GLU A 1 321 ? -6.207 -10.060 31.957 1.00 91.50 321 GLU A N 1
ATOM 2546 C CA . GLU A 1 321 ? -5.966 -8.860 32.762 1.00 91.50 321 GLU A CA 1
ATOM 2547 C C . GLU A 1 321 ? -6.548 -8.928 34.184 1.00 91.50 321 GLU A C 1
ATOM 2549 O O . GLU A 1 321 ? -6.135 -8.152 35.050 1.00 91.50 321 GLU A O 1
ATOM 2554 N N . THR A 1 322 ? -7.503 -9.830 34.452 1.00 90.25 322 THR A N 1
ATOM 2555 C CA . THR A 1 322 ? -8.189 -9.902 35.761 1.00 90.25 322 THR A CA 1
ATOM 2556 C C . THR A 1 322 ? -8.024 -11.217 36.527 1.00 90.25 322 THR A C 1
ATOM 2558 O O . THR A 1 322 ? -8.310 -11.225 37.727 1.00 90.25 322 THR A O 1
ATOM 2561 N N . GLY A 1 323 ? -7.502 -12.277 35.896 1.00 84.19 323 GLY A N 1
ATOM 2562 C CA . GLY A 1 323 ? -7.315 -13.606 36.498 1.00 84.19 323 GLY A CA 1
ATOM 2563 C C . GLY A 1 323 ? -8.580 -14.453 36.487 1.00 84.19 323 GLY A C 1
ATOM 2564 O O . GLY A 1 323 ? -9.002 -14.886 37.581 1.00 84.19 323 GLY A O 1
#

Foldseek 3Di:
DDDFDQDQQETEDEQPGDDDQKWFAEEEEFEFDWDADPVRHGPDDDCVPPPLVVLCNVLVPNGYYYYLHDDPPDPPPPPQPPVSSVVRSVQRLLLHQAYEYEYQDDVPTGNCPVVVVVLVQCLQQLRYAYEYADFDDDPPDPDTSPDCVVSVVSCVVLVHHYDNDSSVSSNVNCVSCDRGGMDGAQRSSHHRLLNVAPFNCVVVVVCVVQVKDWHHKDWPDWHDDSVSNHTAWTWMWTWMQRPVVRDIDGDDIDIDGADKQFDWDWDDDPPDPVPIDTQWFWAQDPPDPDPVNTDTGGQMDGDPDPPQDSVNRNVVSCVVRPD

Nearest PDB structures (foldseek):
  4mcj-assembly1_A  TM=7.515E-01  e=4.630E-07  Parabacteroides distasonis ATCC 8503
  4mcj-assembly1_B  TM=7.439E-01  e=7.988E-07  Parabacteroides distasonis ATCC 8503
  5vto-assembly1_B  TM=5.623E-01  e=5.231E-03  Streptomyces griseochromogenes
  8rpt-assembly1_A  TM=4.827E-01  e=7.526E-02  Homo sapiens

Secondary structure (DSSP, 8-state):
-PPPEEETTEEEEETTSPPPSEES-EEEEESPPPPB-TTS-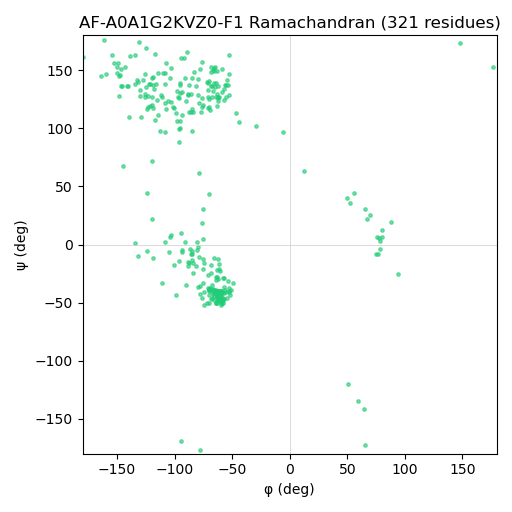BSS--SIIIIIHHHHHHTT--SEEEESSPPTT---SSSS-HHHHHHHHHHHHHH-SEEEEE---BTTTB--HHHHHHHHHHTTTS-EEEE-------TT--SSSTT-HHHHHHHHHTT--EESSHHHHHHHHHHHHTT---EEGGGGGS-HHHHTSHHHHHHHHHHHHTT-EEEEEEEEEEEE-TTSSSEEEEEEEEEEEEGGGTEEEEEEEEEEE--EEE---B---TT-STTS-B--EEE--TT--STTS-EEE-SEEE---TT--HHHHHHHHHHHHH-

Solvent-accessible surface area (backbone atoms only — not comparable to full-atom values): 18338 Å² total; per-residue (Å²): 137,83,83,72,55,73,52,82,66,21,38,52,44,35,48,76,55,82,78,70,56,60,46,42,38,35,36,23,61,44,44,50,63,45,37,60,48,101,83,68,46,65,65,45,82,51,65,58,60,60,59,47,51,54,49,38,44,76,70,66,42,59,36,38,37,41,34,81,45,72,55,89,89,60,84,70,86,78,80,70,52,73,65,54,46,52,52,41,49,53,51,44,58,52,31,22,43,30,37,38,37,48,47,74,45,35,79,91,35,19,56,37,66,68,41,53,54,55,46,69,70,40,51,68,50,66,34,40,35,36,22,34,64,61,76,68,86,51,92,93,48,101,64,69,66,66,84,49,64,64,60,51,52,50,28,60,77,60,66,33,55,73,34,49,37,73,61,57,36,49,52,51,48,52,61,72,55,59,86,47,54,85,25,51,51,32,46,37,35,47,24,52,68,55,56,71,27,66,57,48,40,57,53,50,51,54,42,44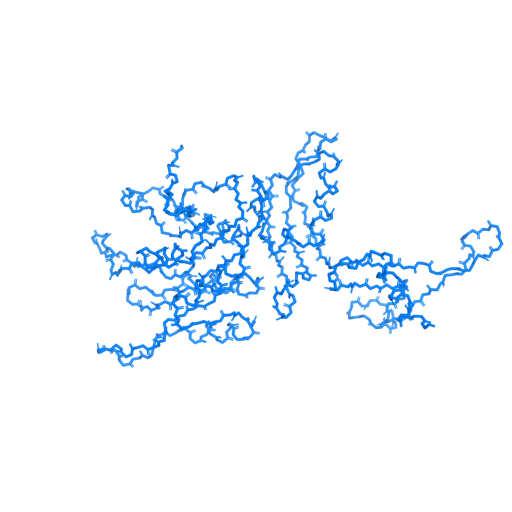,76,62,62,28,44,72,67,35,50,46,75,78,46,47,38,46,41,98,84,53,82,46,68,51,31,37,32,32,36,44,26,34,38,37,54,92,72,76,42,76,47,67,86,48,75,46,78,49,53,63,62,68,26,70,41,86,49,67,49,90,40,89,92,46,77,87,72,28,56,66,56,66,40,81,42,84,42,99,82,38,88,41,99,85,45,42,40,75,38,51,33,52,45,64,74,90,64,82,91,66,46,65,69,56,47,28,52,52,30,35,44,73,69,71,106

Sequence (323 aa):
MTATEKHSGLTIIYAGESFPTEMRKAIFLAGPTPRRDKHGILTARSWRIPDAITILEELGYDGHVFLPEDRPGSATASDFDYHDNYAWETGALHRSDVIVFWVPRALKTMPAFTTNVEFGEWFKSGKVIYGAPKDPTVPDQDLPLPKNKYLEMKADEYRVPRFRSLRETLATAVSTVGAGALRKDAECEVPLPIWSSRPFRAWYENLKARGNTLKGVQIHWHRSSYTGRVVMGWVMDAKVWVASEKRIKTADTIISRLDISAVMLWKKDGRDILSSPVVLVKEFRSSARTPDGFIHELPSGATIKEGVSPQEGAREETHEETG

Organism: NCBI:txid1802273